Protein AF-A0A371ESJ2-F1 (afdb_monomer_lite)

Structure (mmCIF, N/CA/C/O backbone):
data_AF-A0A371ESJ2-F1
#
_entry.id   AF-A0A371ESJ2-F1
#
loop_
_atom_site.group_PDB
_atom_site.id
_atom_site.type_symbol
_atom_site.label_atom_id
_atom_site.label_alt_id
_atom_site.label_comp_id
_atom_site.label_asym_id
_atom_site.label_entity_id
_atom_site.label_seq_id
_atom_site.pdbx_PDB_ins_code
_atom_site.Cartn_x
_atom_site.Cartn_y
_atom_site.Cartn_z
_atom_site.occupancy
_atom_site.B_iso_or_equiv
_atom_site.auth_seq_id
_atom_site.auth_comp_id
_atom_site.auth_asym_id
_atom_site.auth_atom_id
_atom_site.pdbx_PDB_model_num
ATOM 1 N N . GLU A 1 1 ? -7.324 6.731 23.610 1.00 64.62 1 GLU A N 1
ATOM 2 C CA . GLU A 1 1 ? -8.763 6.416 23.747 1.00 64.62 1 GLU A CA 1
ATOM 3 C C . GLU A 1 1 ? -9.425 6.060 22.413 1.00 64.62 1 GLU A C 1
ATOM 5 O O . GLU A 1 1 ? -9.705 4.890 22.205 1.00 64.62 1 GLU A O 1
ATOM 10 N N . LYS A 1 2 ? -9.541 6.988 21.446 1.00 75.25 2 LYS A N 1
ATOM 11 C CA . LYS A 1 2 ? -10.180 6.728 20.131 1.00 75.25 2 LYS A CA 1
ATOM 12 C C . LYS A 1 2 ? -9.618 5.528 19.344 1.00 75.25 2 LYS A C 1
ATOM 14 O O . LYS A 1 2 ? -10.365 4.868 18.636 1.00 75.25 2 LYS A O 1
ATOM 19 N N . ARG A 1 3 ? -8.315 5.221 19.468 1.00 80.25 3 ARG A N 1
ATOM 20 C CA . ARG A 1 3 ? -7.696 4.015 18.870 1.00 80.25 3 ARG A CA 1
ATOM 21 C C . ARG A 1 3 ? -8.253 2.724 19.416 1.00 80.25 3 ARG A C 1
ATOM 23 O O . ARG A 1 3 ? -8.729 1.900 18.650 1.00 80.25 3 ARG A O 1
ATOM 30 N N . LYS A 1 4 ? -8.200 2.594 20.740 1.00 80.69 4 LYS A N 1
ATOM 31 C CA . LYS A 1 4 ? -8.649 1.400 21.450 1.00 80.69 4 LYS A CA 1
ATOM 32 C C . LYS A 1 4 ? -10.104 1.103 21.108 1.00 80.69 4 LYS A C 1
ATOM 34 O O . LYS A 1 4 ? -10.418 -0.027 20.782 1.00 80.69 4 LYS A O 1
ATOM 39 N N . LYS A 1 5 ? -10.936 2.144 21.020 1.00 82.19 5 LYS A N 1
ATOM 40 C CA . LYS A 1 5 ? -12.331 2.024 20.592 1.00 82.19 5 LYS A CA 1
ATOM 41 C C . LYS A 1 5 ? -12.494 1.412 19.192 1.00 82.19 5 LYS A C 1
ATOM 43 O O . LYS A 1 5 ? -13.344 0.551 19.001 1.00 82.19 5 LYS A O 1
ATOM 48 N N . LEU A 1 6 ? -11.671 1.798 18.210 1.00 80.88 6 LEU A N 1
ATOM 49 C CA . LEU A 1 6 ? -11.717 1.176 16.877 1.00 80.88 6 LEU A CA 1
ATOM 50 C C . LEU A 1 6 ? -11.249 -0.272 16.877 1.00 80.88 6 LEU A C 1
ATOM 52 O O . LEU A 1 6 ? -11.853 -1.110 16.209 1.00 80.88 6 LEU A O 1
ATOM 56 N N . GLU A 1 7 ? -10.213 -0.567 17.646 1.00 85.62 7 GLU A N 1
ATOM 57 C CA . GLU A 1 7 ? -9.700 -1.926 17.786 1.00 85.62 7 GLU A CA 1
ATOM 58 C C . GLU A 1 7 ? -10.736 -2.831 18.465 1.00 85.62 7 GLU A C 1
ATOM 60 O O . GLU A 1 7 ? -11.022 -3.915 17.972 1.00 85.62 7 GLU A O 1
ATOM 65 N N . GLU A 1 8 ? -11.351 -2.364 19.550 1.00 83.06 8 GLU A N 1
ATOM 66 C CA . GLU A 1 8 ? -12.272 -3.135 20.389 1.00 83.06 8 GLU A CA 1
ATOM 67 C C . GLU A 1 8 ? -13.665 -3.258 19.775 1.00 83.06 8 GLU A C 1
ATOM 69 O O . GLU A 1 8 ? -14.191 -4.359 19.635 1.00 83.06 8 GLU A O 1
ATOM 74 N N . GLU A 1 9 ? -14.272 -2.147 19.357 1.00 83.69 9 GLU A N 1
ATOM 75 C CA . GLU A 1 9 ? -15.655 -2.165 18.876 1.00 83.69 9 GLU A CA 1
ATOM 76 C C . GLU A 1 9 ? -15.736 -2.567 17.400 1.00 83.69 9 GLU A C 1
ATOM 78 O O . GLU A 1 9 ? -16.636 -3.299 16.963 1.00 83.69 9 GLU A O 1
ATOM 83 N N . LYS A 1 10 ? -14.803 -2.064 16.583 1.00 82.69 10 LYS A N 1
ATOM 84 C CA . LYS A 1 10 ? -14.838 -2.269 15.130 1.00 82.69 10 LYS A CA 1
ATOM 85 C C . LYS A 1 10 ? -13.956 -3.423 14.684 1.00 82.69 10 LYS A C 1
ATOM 87 O O . LYS A 1 10 ? -14.284 -4.017 13.660 1.00 82.69 10 LYS A O 1
ATOM 92 N N . GLY A 1 11 ? -12.964 -3.826 15.477 1.00 88.00 11 GLY A N 1
ATOM 93 C CA . GLY A 1 11 ? -11.971 -4.806 15.045 1.00 88.00 11 GLY A CA 1
ATOM 94 C C . GLY A 1 11 ? -11.040 -4.220 13.989 1.00 88.00 11 GLY A C 1
ATOM 95 O O . GLY A 1 11 ? -10.613 -4.940 13.103 1.00 88.00 11 GLY A O 1
ATOM 96 N N . ILE A 1 12 ? -10.789 -2.908 14.012 1.00 89.62 12 ILE A N 1
ATOM 97 C CA . ILE A 1 12 ? -9.925 -2.245 13.031 1.00 89.62 12 ILE A CA 1
ATOM 98 C C . ILE A 1 12 ? -8.654 -1.809 13.741 1.00 89.62 12 ILE A C 1
ATOM 100 O O . ILE A 1 12 ? -8.677 -0.915 14.587 1.00 89.62 12 ILE A O 1
ATOM 104 N N . ILE A 1 13 ? -7.540 -2.427 13.370 1.00 90.75 13 ILE A N 1
ATOM 105 C CA . ILE A 1 13 ? -6.214 -2.064 13.856 1.00 90.75 13 ILE A CA 1
ATOM 106 C C . ILE A 1 13 ? -5.567 -1.162 12.822 1.00 90.75 13 ILE A C 1
ATOM 108 O O . ILE A 1 13 ? -5.521 -1.502 11.645 1.00 90.75 13 ILE A O 1
ATOM 112 N N . ILE A 1 14 ? -5.051 -0.017 13.266 1.00 89.88 14 ILE A N 1
ATOM 113 C CA . ILE A 1 14 ? -4.301 0.912 12.420 1.00 89.88 14 ILE A CA 1
ATOM 114 C C . ILE A 1 14 ? -2.953 1.174 13.079 1.00 89.88 14 ILE A C 1
ATOM 116 O O . ILE A 1 14 ? -2.903 1.574 14.246 1.00 89.88 14 ILE A O 1
ATOM 120 N N . ARG A 1 15 ? -1.864 0.943 12.348 1.00 88.88 15 ARG A N 1
ATOM 121 C CA . ARG A 1 15 ? -0.494 1.201 12.801 1.00 88.88 15 ARG A CA 1
ATOM 122 C C . ARG A 1 15 ? 0.311 1.914 11.727 1.00 88.88 15 ARG A C 1
ATOM 124 O O . ARG A 1 15 ? 0.080 1.720 10.541 1.00 88.88 15 ARG A O 1
ATOM 131 N N . PHE A 1 16 ? 1.282 2.711 12.145 1.00 87.44 16 PHE A N 1
ATOM 132 C CA . PHE A 1 16 ? 2.314 3.240 11.262 1.00 87.44 16 PHE A CA 1
ATOM 133 C C . PHE A 1 16 ? 3.488 2.265 11.250 1.00 87.44 16 PHE A C 1
ATOM 135 O O . PHE A 1 16 ? 4.089 1.999 12.286 1.00 87.44 16 PHE A O 1
ATOM 142 N N . VAL A 1 17 ? 3.773 1.698 10.086 1.00 89.31 17 VAL A N 1
ATOM 143 C CA . VAL A 1 17 ? 4.844 0.730 9.879 1.00 89.31 17 VAL A CA 1
ATOM 144 C C . VAL A 1 17 ? 6.160 1.471 9.741 1.00 89.31 17 VAL A C 1
ATOM 146 O O . VAL A 1 17 ? 6.333 2.260 8.807 1.00 89.31 17 VAL A O 1
ATOM 149 N N . ILE A 1 18 ? 7.077 1.182 10.654 1.00 87.12 18 ILE A N 1
ATOM 150 C CA . ILE A 1 18 ? 8.404 1.779 10.689 1.00 87.12 18 ILE A CA 1
ATOM 151 C C . ILE A 1 18 ? 9.445 0.684 10.932 1.00 87.12 18 ILE A C 1
ATOM 153 O O . ILE A 1 18 ? 9.252 -0.187 11.775 1.00 87.12 18 ILE A O 1
ATOM 157 N N . GLY A 1 19 ? 10.523 0.698 10.167 1.00 86.19 19 GLY A N 1
ATOM 158 C CA . GLY A 1 19 ? 11.740 -0.046 10.448 1.00 86.19 19 GLY A CA 1
ATOM 159 C C . GLY A 1 19 ? 12.637 0.721 11.417 1.00 86.19 19 GLY A C 1
ATOM 160 O O . GLY A 1 19 ? 12.184 1.564 12.194 1.00 86.19 19 GLY A O 1
ATOM 161 N N . HIS A 1 20 ? 13.929 0.447 11.351 1.00 83.88 20 HIS A N 1
ATOM 162 C CA . HIS A 1 20 ? 14.951 1.147 12.110 1.00 83.88 20 HIS A CA 1
ATOM 163 C C . HIS A 1 20 ? 16.019 1.721 11.181 1.00 83.88 20 HIS A C 1
ATOM 165 O O . HIS A 1 20 ? 16.180 1.314 10.028 1.00 83.88 20 HIS A O 1
ATOM 171 N N . SER A 1 21 ? 16.755 2.703 11.689 1.00 81.25 21 SER A N 1
ATOM 172 C CA . SER A 1 21 ? 17.929 3.226 11.005 1.00 81.25 21 SER A CA 1
ATOM 173 C C . SER A 1 21 ? 19.047 2.169 10.968 1.00 81.25 21 SER A C 1
ATOM 175 O O . SER A 1 21 ? 19.081 1.236 11.776 1.00 81.25 21 SER A O 1
ATOM 177 N N . ALA A 1 22 ? 19.978 2.299 10.019 1.00 79.12 22 ALA A N 1
ATOM 178 C CA . ALA A 1 22 ? 21.154 1.424 9.949 1.00 79.12 22 ALA A CA 1
ATOM 179 C C . ALA A 1 22 ? 22.122 1.645 11.131 1.00 79.12 22 ALA A C 1
ATOM 181 O O . ALA A 1 22 ? 22.914 0.767 11.460 1.00 79.12 22 ALA A O 1
ATOM 182 N N . THR A 1 23 ? 22.063 2.820 11.765 1.00 77.75 23 THR A N 1
ATOM 183 C CA . THR A 1 23 ? 22.930 3.228 12.876 1.00 77.75 23 THR A CA 1
ATOM 184 C C . THR A 1 23 ? 22.097 3.551 14.110 1.00 77.75 23 THR A C 1
ATOM 186 O O . THR A 1 23 ? 21.442 4.590 14.154 1.00 77.75 23 THR A O 1
ATOM 189 N N . SER A 1 24 ? 22.171 2.697 15.127 1.00 74.12 24 SER A N 1
ATOM 190 C CA . SER A 1 24 ? 21.412 2.849 16.370 1.00 74.12 24 SER A CA 1
ATOM 191 C C . SER A 1 24 ? 21.844 4.059 17.208 1.00 74.12 24 SER A C 1
ATOM 193 O O . SER A 1 24 ? 23.038 4.340 17.330 1.00 74.12 24 SER A O 1
ATOM 195 N N . GLY A 1 25 ? 20.890 4.702 17.883 1.00 70.94 25 GLY A N 1
ATOM 196 C CA . GLY A 1 25 ? 21.128 5.756 18.880 1.00 70.94 25 GLY A CA 1
ATOM 197 C C . GLY A 1 25 ? 21.166 7.177 18.305 1.00 70.94 25 GLY A C 1
ATOM 198 O O . GLY A 1 25 ? 21.532 8.134 19.003 1.00 70.94 25 GLY A O 1
ATOM 199 N N . GLY A 1 26 ? 20.778 7.331 17.036 1.00 76.31 26 GLY A N 1
ATOM 200 C CA . GLY A 1 26 ? 20.719 8.621 16.359 1.00 76.31 26 GLY A CA 1
ATOM 201 C C . GLY A 1 26 ? 19.667 9.571 16.947 1.00 76.31 26 GLY A C 1
ATOM 202 O O . GLY A 1 26 ? 18.815 9.199 17.755 1.00 76.31 26 GLY A O 1
ATOM 203 N N . ILE A 1 27 ? 19.705 10.835 16.515 1.00 75.94 27 ILE A N 1
ATOM 204 C CA . ILE A 1 27 ? 18.674 11.837 16.858 1.00 75.94 27 ILE A CA 1
ATOM 205 C C . ILE A 1 27 ? 17.291 11.368 16.380 1.00 75.94 27 ILE A C 1
ATOM 207 O O . ILE A 1 27 ? 16.299 11.547 17.085 1.00 75.94 27 ILE A O 1
ATOM 211 N N . LEU A 1 28 ? 17.246 10.724 15.210 1.00 73.50 28 LEU A N 1
ATOM 212 C CA . LEU A 1 28 ? 16.021 10.185 14.632 1.00 73.50 28 LEU A CA 1
ATOM 213 C C . LEU A 1 28 ? 15.411 9.082 15.509 1.00 73.50 28 LEU A C 1
ATOM 215 O O . LEU A 1 28 ? 14.221 9.141 15.796 1.00 73.50 28 LEU A O 1
ATOM 219 N N . ASP A 1 29 ? 16.216 8.135 16.001 1.00 77.31 29 ASP A N 1
ATOM 220 C CA . ASP A 1 29 ? 15.724 7.038 16.847 1.00 77.31 29 ASP A CA 1
ATOM 221 C C . ASP A 1 29 ? 15.080 7.574 18.134 1.00 77.31 29 ASP A C 1
ATOM 223 O O . ASP A 1 29 ? 13.979 7.164 18.499 1.00 77.31 29 ASP A O 1
ATOM 227 N N . ARG A 1 30 ? 15.706 8.577 18.765 1.00 81.50 30 ARG A N 1
ATOM 228 C CA . ARG A 1 30 ? 15.161 9.247 19.959 1.00 81.50 30 ARG A CA 1
ATOM 229 C C . ARG A 1 30 ? 13.846 9.969 19.682 1.00 81.50 30 ARG A C 1
ATOM 231 O O . ARG A 1 30 ? 12.938 9.939 20.512 1.00 81.50 30 ARG A O 1
ATOM 238 N N . ALA A 1 31 ? 13.727 10.622 18.528 1.00 80.38 31 ALA A N 1
ATOM 239 C CA . ALA A 1 31 ? 12.484 11.275 18.134 1.00 80.38 31 ALA A CA 1
ATOM 240 C C . ALA A 1 31 ? 11.368 10.246 17.878 1.00 80.38 31 ALA A C 1
ATOM 242 O O . ALA A 1 31 ? 10.236 10.452 18.317 1.00 80.38 31 ALA A O 1
ATOM 243 N N . ILE A 1 32 ? 11.693 9.109 17.249 1.00 81.06 32 ILE A N 1
ATOM 244 C CA . ILE A 1 32 ? 10.758 7.995 17.037 1.00 81.06 32 ILE A CA 1
ATOM 245 C C . ILE A 1 32 ? 10.315 7.412 18.385 1.00 81.06 32 ILE A C 1
ATOM 247 O O . ILE A 1 32 ? 9.128 7.192 18.590 1.00 81.06 32 ILE A O 1
ATOM 251 N N . GLU A 1 33 ? 11.228 7.180 19.329 1.00 85.00 33 GLU A N 1
ATOM 252 C CA . GLU A 1 33 ? 10.894 6.712 20.684 1.00 85.00 33 GLU A CA 1
ATOM 253 C C . GLU A 1 33 ? 9.981 7.681 21.442 1.00 85.00 33 GLU A C 1
ATOM 255 O O . GLU A 1 33 ? 9.026 7.252 22.094 1.00 85.00 33 GLU A O 1
ATOM 260 N N . ALA A 1 34 ? 10.236 8.988 21.347 1.00 85.25 34 ALA A N 1
ATOM 261 C CA . ALA A 1 34 ? 9.389 9.999 21.973 1.00 85.25 34 ALA A CA 1
ATOM 262 C C . ALA A 1 34 ? 7.976 10.024 21.363 1.00 85.25 34 ALA A C 1
ATOM 264 O O . ALA A 1 34 ? 6.986 10.151 22.090 1.00 85.25 34 ALA A O 1
ATOM 265 N N . GLU A 1 35 ? 7.879 9.876 20.040 1.00 82.62 35 GLU A N 1
ATOM 266 C CA . GLU A 1 35 ? 6.613 9.773 19.313 1.00 82.62 35 GLU A CA 1
ATOM 267 C C . GLU A 1 35 ? 5.839 8.517 19.734 1.00 82.62 35 GLU A C 1
ATOM 269 O O . GLU A 1 35 ? 4.670 8.611 20.120 1.00 82.62 35 GLU A O 1
ATOM 274 N N . ASP A 1 36 ? 6.522 7.375 19.782 1.00 85.44 36 ASP A N 1
ATOM 275 C CA . ASP A 1 36 ? 5.951 6.084 20.155 1.00 85.44 36 ASP A CA 1
ATOM 276 C C . ASP A 1 36 ? 5.449 6.094 21.602 1.00 85.44 36 ASP A C 1
ATOM 278 O O . ASP A 1 36 ? 4.329 5.681 21.891 1.00 85.44 36 ASP A O 1
ATOM 282 N N . LYS A 1 37 ? 6.218 6.677 22.530 1.00 86.94 37 LYS A N 1
ATOM 283 C CA . LYS A 1 37 ? 5.801 6.831 23.931 1.00 86.94 37 LYS A CA 1
ATOM 284 C C . LYS A 1 37 ? 4.544 7.692 24.070 1.00 86.94 37 LYS A C 1
ATOM 286 O O . LYS A 1 37 ? 3.734 7.470 24.970 1.00 86.94 37 LYS A O 1
ATOM 291 N N . LYS A 1 38 ? 4.382 8.690 23.200 1.00 84.38 38 LYS A N 1
ATOM 292 C CA . LYS A 1 38 ? 3.244 9.614 23.222 1.00 84.38 38 LYS A CA 1
ATOM 293 C C . LYS A 1 38 ? 2.001 9.022 22.563 1.00 84.38 38 LYS A C 1
ATOM 295 O O . LYS A 1 38 ? 0.888 9.264 23.033 1.00 84.38 38 LYS A O 1
ATOM 300 N N . HIS A 1 39 ? 2.175 8.294 21.464 1.00 82.12 39 HIS A N 1
ATOM 301 C CA . HIS A 1 39 ? 1.075 7.854 20.615 1.00 82.12 39 HIS A CA 1
ATOM 302 C C . HIS A 1 39 ? 0.863 6.341 20.657 1.00 82.12 39 HIS A C 1
ATOM 304 O O . HIS A 1 39 ? -0.286 5.915 20.777 1.00 82.12 39 HIS A O 1
ATOM 310 N N . GLY A 1 40 ? 1.911 5.522 20.650 1.00 86.12 40 GLY A N 1
ATOM 311 C CA . GLY A 1 40 ? 1.842 4.062 20.781 1.00 86.12 40 GLY A CA 1
ATOM 312 C C . GLY A 1 40 ? 1.083 3.386 19.639 1.00 86.12 40 GLY A C 1
ATOM 313 O O . GLY A 1 40 ? 0.340 2.429 19.857 1.00 86.12 40 GLY A O 1
ATOM 314 N N . ASP A 1 41 ? 1.148 3.964 18.443 1.00 84.44 41 ASP A N 1
ATOM 315 C CA . ASP A 1 41 ? 0.523 3.486 17.207 1.00 84.44 41 ASP A CA 1
ATOM 316 C C . ASP A 1 41 ? 1.553 3.094 16.139 1.00 84.44 41 ASP A C 1
ATOM 318 O O . ASP A 1 41 ? 1.184 2.945 14.972 1.00 84.44 41 ASP A O 1
ATOM 322 N N . PHE A 1 42 ? 2.817 2.875 16.509 1.00 87.81 42 PHE A N 1
ATOM 323 C CA . PHE A 1 42 ? 3.787 2.246 15.617 1.00 87.81 42 PHE A CA 1
ATOM 324 C C . PHE A 1 42 ? 3.663 0.721 15.590 1.00 87.81 42 PHE A C 1
ATOM 326 O O . PHE A 1 42 ? 3.342 0.070 16.583 1.00 87.81 42 PHE A O 1
ATOM 333 N N . LEU A 1 43 ? 3.935 0.156 14.416 1.00 89.75 43 LEU A N 1
ATOM 334 C CA . LEU A 1 43 ? 4.362 -1.224 14.238 1.00 89.75 43 LEU A CA 1
ATOM 335 C C . LEU A 1 43 ? 5.839 -1.174 13.848 1.00 89.75 43 LEU A C 1
ATOM 337 O O . LEU A 1 43 ? 6.163 -0.807 12.717 1.00 89.75 43 LEU A O 1
ATOM 341 N N . ARG A 1 44 ? 6.714 -1.506 14.798 1.00 88.94 44 ARG A N 1
ATOM 342 C CA . ARG A 1 44 ? 8.157 -1.567 14.565 1.00 88.94 44 ARG A CA 1
ATOM 343 C C . ARG A 1 44 ? 8.513 -2.885 13.892 1.00 88.94 44 ARG A C 1
ATOM 345 O O . ARG A 1 44 ? 8.138 -3.945 14.388 1.00 88.94 44 ARG A O 1
ATOM 352 N N . LEU A 1 45 ? 9.215 -2.804 12.773 1.00 90.06 45 LEU A N 1
ATOM 353 C CA . LEU A 1 45 ? 9.727 -3.949 12.037 1.00 90.06 45 LEU A CA 1
ATOM 354 C C . LEU A 1 45 ? 11.223 -4.111 12.292 1.00 90.06 45 LEU A C 1
ATOM 356 O O . LEU A 1 45 ? 11.951 -3.123 12.388 1.00 90.06 45 LEU A O 1
ATOM 360 N N . ASP A 1 46 ? 11.676 -5.361 12.318 1.00 89.06 46 ASP A N 1
ATOM 361 C CA . ASP A 1 46 ? 13.091 -5.699 12.172 1.00 89.06 46 ASP A CA 1
ATOM 362 C C . ASP A 1 46 ? 13.475 -5.554 10.691 1.00 89.06 46 ASP A C 1
ATOM 364 O O . ASP A 1 46 ? 13.377 -6.481 9.882 1.00 89.06 46 ASP A O 1
ATOM 368 N N . HIS A 1 47 ? 13.716 -4.308 10.295 1.00 87.88 47 HIS A N 1
ATOM 369 C CA . HIS A 1 47 ? 13.951 -3.904 8.921 1.00 87.88 47 HIS A CA 1
ATOM 370 C C . HIS A 1 47 ? 14.740 -2.597 8.895 1.00 87.88 47 HIS A C 1
ATOM 372 O O . HIS A 1 47 ? 14.288 -1.591 9.442 1.00 87.88 47 HIS A O 1
ATOM 378 N N . VAL A 1 48 ? 15.875 -2.586 8.199 1.00 86.44 48 VAL A N 1
ATOM 379 C CA . VAL A 1 48 ? 16.642 -1.358 7.971 1.00 86.44 48 VAL A CA 1
ATOM 380 C C . VAL A 1 48 ? 15.947 -0.517 6.902 1.00 86.44 48 VAL A C 1
ATOM 382 O O . VAL A 1 48 ? 15.811 -0.954 5.763 1.00 86.44 48 VAL A O 1
ATOM 385 N N . GLU A 1 49 ? 15.538 0.700 7.254 1.00 82.00 49 GLU A N 1
ATOM 386 C CA . GLU A 1 49 ? 14.899 1.624 6.313 1.00 82.00 49 GLU A CA 1
ATOM 387 C C . GLU A 1 49 ? 15.857 2.042 5.188 1.00 82.00 49 GLU A C 1
ATOM 389 O O . GLU A 1 49 ? 16.992 2.466 5.422 1.00 82.00 49 GLU A O 1
ATOM 394 N N . GLY A 1 50 ? 15.366 1.996 3.951 1.00 74.94 50 GLY A N 1
ATOM 395 C CA . GLY A 1 50 ? 16.109 2.409 2.767 1.00 74.94 50 GLY A CA 1
ATOM 396 C C . GLY A 1 50 ? 15.189 2.639 1.572 1.00 74.94 50 GLY A C 1
ATOM 397 O O . GLY A 1 50 ? 14.130 2.029 1.453 1.00 74.94 50 GLY A O 1
ATOM 398 N N . TYR A 1 51 ? 15.592 3.520 0.652 1.00 61.84 51 TYR A N 1
ATOM 399 C CA . TYR A 1 51 ? 14.764 3.871 -0.511 1.00 61.84 51 TYR A CA 1
ATOM 400 C C . TYR A 1 51 ? 14.474 2.668 -1.427 1.00 61.84 51 TYR A C 1
ATOM 402 O O . TYR A 1 51 ? 13.368 2.536 -1.943 1.00 61.84 51 TYR A O 1
ATOM 410 N N . LEU A 1 52 ? 15.454 1.777 -1.606 1.00 69.56 52 LEU A N 1
ATOM 411 C CA . LEU A 1 52 ? 15.321 0.556 -2.413 1.00 69.56 52 LEU A CA 1
ATOM 412 C C . LEU A 1 52 ? 14.790 -0.641 -1.609 1.00 69.56 52 LEU A C 1
ATOM 414 O O . LEU A 1 52 ? 14.636 -1.732 -2.150 1.00 69.56 52 LEU A O 1
ATOM 418 N N . GLU A 1 53 ? 14.481 -0.439 -0.329 1.00 82.81 53 GLU A N 1
ATOM 419 C CA . GLU A 1 53 ? 14.100 -1.511 0.587 1.00 82.81 53 GLU A CA 1
ATOM 420 C C . GLU A 1 53 ? 12.585 -1.611 0.809 1.00 82.81 53 GLU A C 1
ATOM 422 O O . GLU A 1 53 ? 12.122 -2.467 1.557 1.00 82.81 53 GLU A O 1
ATOM 427 N N . LEU A 1 54 ? 11.775 -0.813 0.104 1.00 85.75 54 LEU A N 1
ATOM 428 C CA . LEU A 1 54 ? 10.314 -0.807 0.268 1.00 85.75 54 LEU A CA 1
ATOM 429 C C . LEU A 1 54 ? 9.666 -2.169 0.009 1.00 85.75 54 LEU A C 1
ATOM 431 O O . LEU A 1 54 ? 8.838 -2.609 0.801 1.00 85.75 54 LEU A O 1
ATOM 435 N N . SER A 1 55 ? 10.091 -2.883 -1.033 1.00 91.81 55 SER A N 1
ATOM 436 C CA . SER A 1 55 ? 9.612 -4.242 -1.311 1.00 91.81 55 SER A CA 1
ATOM 437 C C . SER A 1 55 ? 9.945 -5.210 -0.166 1.00 91.81 55 SER A C 1
ATOM 439 O O . SER A 1 55 ? 9.158 -6.101 0.155 1.00 91.81 55 SER A O 1
ATOM 441 N N . ALA A 1 56 ? 11.099 -5.030 0.490 1.00 92.69 56 ALA A N 1
ATOM 442 C CA . ALA A 1 56 ? 11.470 -5.811 1.668 1.00 92.69 56 ALA A CA 1
ATOM 443 C C . ALA A 1 56 ? 10.632 -5.415 2.888 1.00 92.69 56 ALA A C 1
ATOM 445 O O . ALA A 1 56 ? 10.093 -6.297 3.551 1.00 92.69 56 ALA A O 1
ATOM 446 N N . LYS A 1 57 ? 10.445 -4.112 3.125 1.00 91.62 57 LYS A N 1
ATOM 447 C CA . LYS A 1 57 ? 9.588 -3.574 4.186 1.00 91.62 57 LYS A CA 1
ATOM 448 C C . LYS A 1 57 ? 8.162 -4.104 4.091 1.00 91.62 57 LYS A C 1
ATOM 450 O O . LYS A 1 57 ? 7.616 -4.539 5.098 1.00 91.62 57 LYS A O 1
ATOM 455 N N . THR A 1 58 ? 7.569 -4.113 2.897 1.00 93.50 58 THR A N 1
ATOM 456 C CA . THR A 1 58 ? 6.221 -4.650 2.654 1.00 93.50 58 THR A CA 1
ATOM 457 C C . THR A 1 58 ? 6.138 -6.137 2.973 1.00 93.50 58 THR A C 1
ATOM 459 O O . THR A 1 58 ? 5.195 -6.585 3.626 1.00 93.50 58 THR A O 1
ATOM 462 N N . LYS A 1 59 ? 7.144 -6.908 2.557 1.00 94.19 59 LYS A N 1
ATOM 463 C CA . LYS A 1 59 ? 7.220 -8.338 2.855 1.00 94.19 59 LYS A CA 1
ATOM 464 C C . LYS A 1 59 ? 7.292 -8.598 4.363 1.00 94.19 59 LYS A C 1
ATOM 466 O O . LYS A 1 59 ? 6.488 -9.370 4.883 1.00 94.19 59 LYS A O 1
ATOM 471 N N . THR A 1 60 ? 8.199 -7.910 5.062 1.00 94.81 60 THR A N 1
ATOM 472 C CA . THR A 1 60 ? 8.334 -7.987 6.524 1.00 94.81 60 THR A CA 1
ATOM 473 C C . THR A 1 60 ? 7.051 -7.531 7.216 1.00 94.81 60 THR A C 1
ATOM 475 O O . THR A 1 60 ? 6.590 -8.196 8.135 1.00 94.81 60 THR A O 1
ATOM 478 N N . TYR A 1 61 ? 6.416 -6.458 6.736 1.00 95.06 61 TYR A N 1
ATOM 479 C CA . TYR A 1 61 ? 5.136 -5.979 7.252 1.00 95.06 61 TYR A CA 1
ATOM 480 C C . TYR A 1 61 ? 4.069 -7.077 7.248 1.00 95.06 61 TYR A C 1
ATOM 482 O O . TYR A 1 61 ? 3.500 -7.352 8.303 1.00 95.06 61 TYR A O 1
ATOM 490 N N . PHE A 1 62 ? 3.793 -7.707 6.101 1.00 96.88 62 PHE A N 1
ATOM 491 C CA . PHE A 1 62 ? 2.751 -8.735 6.032 1.00 96.88 62 PHE A CA 1
ATOM 492 C C . PHE A 1 62 ? 3.086 -9.948 6.899 1.00 96.88 62 PHE A C 1
ATOM 494 O O . PHE A 1 62 ? 2.212 -10.433 7.617 1.00 96.88 62 PHE A O 1
ATOM 501 N N . ALA A 1 63 ? 4.349 -10.385 6.904 1.00 95.75 63 ALA A N 1
ATOM 502 C CA . ALA A 1 63 ? 4.798 -11.481 7.757 1.00 95.75 63 ALA A CA 1
ATOM 503 C C . ALA A 1 63 ? 4.585 -11.173 9.251 1.00 95.75 63 ALA A C 1
ATOM 505 O O . ALA A 1 63 ? 4.011 -11.980 9.983 1.00 95.75 63 ALA A O 1
ATOM 506 N N . THR A 1 64 ? 4.978 -9.980 9.703 1.00 95.31 64 THR A N 1
ATOM 507 C CA . THR A 1 64 ? 4.782 -9.539 11.088 1.00 95.31 64 THR A CA 1
ATOM 508 C C . THR A 1 64 ? 3.300 -9.373 11.423 1.00 95.31 64 THR A C 1
ATOM 510 O O . THR A 1 64 ? 2.854 -9.844 12.465 1.00 95.31 64 THR A O 1
ATOM 513 N N . ALA A 1 65 ? 2.517 -8.729 10.556 1.00 94.69 65 ALA A N 1
ATOM 514 C CA . ALA A 1 65 ? 1.113 -8.430 10.821 1.00 94.69 65 ALA A CA 1
ATOM 515 C C . ALA A 1 65 ? 0.265 -9.699 10.976 1.00 94.69 65 ALA A C 1
ATOM 517 O O . ALA A 1 65 ? -0.567 -9.755 11.879 1.00 94.69 65 ALA A O 1
ATOM 518 N N . VAL A 1 66 ? 0.505 -10.723 10.150 1.00 94.69 66 VAL A N 1
ATOM 519 C CA . VAL A 1 66 ? -0.185 -12.021 10.249 1.00 94.69 66 VAL A CA 1
ATOM 520 C C . VAL A 1 66 ? 0.134 -12.740 11.557 1.00 94.69 66 VAL A C 1
ATOM 522 O O . VAL A 1 66 ? -0.749 -13.358 12.143 1.00 94.69 66 VAL A O 1
ATOM 525 N N . ASN A 1 67 ? 1.370 -12.628 12.046 1.00 94.25 67 ASN A N 1
ATOM 526 C CA . ASN A 1 67 ? 1.767 -13.234 13.318 1.00 94.25 67 ASN A CA 1
ATOM 527 C C . ASN A 1 67 ? 1.200 -12.487 14.536 1.00 94.25 67 ASN A C 1
ATOM 529 O O . ASN A 1 67 ? 1.055 -13.077 15.604 1.00 94.25 67 ASN A O 1
ATOM 533 N N . LEU A 1 68 ? 0.894 -11.193 14.396 1.00 94.12 68 LEU A N 1
ATOM 534 C CA . LEU A 1 68 ? 0.363 -10.368 15.484 1.00 94.12 68 LEU A CA 1
ATOM 535 C C . LEU A 1 68 ? -1.164 -10.384 15.571 1.00 94.12 68 LEU A C 1
ATOM 537 O O . LEU A 1 68 ? -1.716 -10.303 16.669 1.00 94.12 68 LEU A O 1
ATOM 541 N N . TRP A 1 69 ? -1.852 -10.426 14.432 1.00 94.62 69 TRP A N 1
ATOM 542 C CA . TRP A 1 69 ? -3.294 -10.209 14.361 1.00 94.62 69 TRP A CA 1
ATOM 543 C C . TRP A 1 69 ? -3.954 -11.259 13.490 1.00 94.62 69 TRP A C 1
ATOM 545 O O . TRP A 1 69 ? -3.491 -11.504 12.383 1.00 94.62 69 TRP A O 1
ATOM 555 N N . ASP A 1 70 ? -5.079 -11.808 13.948 1.00 93.44 70 ASP A N 1
ATOM 556 C CA . ASP A 1 70 ? -5.926 -12.673 13.131 1.00 93.44 70 ASP A CA 1
ATOM 557 C C . ASP A 1 70 ? -7.001 -11.823 12.438 1.00 93.44 70 ASP A C 1
ATOM 559 O O . ASP A 1 70 ? -8.067 -11.532 12.993 1.00 93.44 70 ASP A O 1
ATOM 563 N N . ALA A 1 71 ? -6.685 -11.376 11.225 1.00 94.50 71 ALA A N 1
ATOM 564 C CA . ALA A 1 71 ? -7.532 -10.503 10.426 1.00 94.50 71 ALA A CA 1
ATOM 565 C C . ALA A 1 71 ? -8.014 -11.200 9.155 1.00 94.50 71 ALA A C 1
ATOM 567 O O . ALA A 1 71 ? -7.268 -11.961 8.547 1.00 94.50 71 ALA A O 1
ATOM 568 N N . ASP A 1 72 ? -9.238 -10.893 8.716 1.00 95.94 72 ASP A N 1
ATOM 569 C CA . ASP A 1 72 ? -9.739 -11.351 7.414 1.00 95.94 72 ASP A CA 1
ATOM 570 C C . ASP A 1 72 ? -8.953 -10.691 6.267 1.00 95.94 72 ASP A C 1
ATOM 572 O O . ASP A 1 72 ? -8.706 -11.315 5.234 1.00 95.94 72 ASP A O 1
ATOM 576 N N . PHE A 1 73 ? -8.546 -9.430 6.466 1.00 97.56 73 PHE A N 1
ATOM 577 C CA . PHE A 1 73 ? -7.802 -8.626 5.499 1.00 97.56 73 PHE A CA 1
ATOM 578 C C . PHE A 1 73 ? -6.671 -7.829 6.151 1.00 97.56 73 PHE A C 1
ATOM 580 O O . PHE A 1 73 ? -6.839 -7.243 7.227 1.00 97.56 73 PHE A O 1
ATOM 587 N N . TYR A 1 74 ? -5.561 -7.732 5.419 1.00 97.69 74 TYR A N 1
ATOM 588 C CA . TYR A 1 74 ? -4.390 -6.913 5.727 1.00 97.69 74 TYR A CA 1
ATOM 589 C C . TYR A 1 74 ? -4.191 -5.899 4.601 1.00 97.69 74 TYR A C 1
ATOM 591 O O . TYR A 1 74 ? -4.260 -6.243 3.420 1.00 97.69 74 TYR A O 1
ATOM 599 N N . ILE A 1 75 ? -3.978 -4.638 4.960 1.00 97.44 75 ILE A N 1
ATOM 600 C CA . ILE A 1 75 ? -4.022 -3.509 4.034 1.00 97.44 75 ILE A CA 1
ATOM 601 C C . ILE A 1 75 ? -2.783 -2.655 4.221 1.00 97.44 75 ILE A C 1
ATOM 603 O O . ILE A 1 75 ? -2.475 -2.220 5.335 1.00 97.44 75 ILE A O 1
ATOM 607 N N . LYS A 1 76 ? -2.140 -2.336 3.102 1.00 96.12 76 LYS A N 1
ATOM 608 C CA . LYS A 1 76 ? -1.092 -1.326 3.036 1.00 96.12 76 LYS A CA 1
ATOM 609 C C . LYS A 1 76 ? -1.665 -0.042 2.453 1.00 96.12 76 LYS A C 1
ATOM 611 O O . LYS A 1 76 ? -2.380 -0.075 1.453 1.00 96.12 76 LYS A O 1
ATOM 616 N N . VAL A 1 77 ? -1.325 1.085 3.070 1.00 93.75 77 VAL A N 1
ATOM 617 C CA . VAL A 1 77 ? -1.674 2.430 2.605 1.00 93.75 77 VAL A CA 1
ATOM 618 C C . VAL A 1 77 ? -0.456 3.342 2.741 1.00 93.75 77 VAL A C 1
ATOM 620 O O . VAL A 1 77 ? 0.212 3.303 3.772 1.00 93.75 77 VAL A O 1
ATOM 623 N N . ASP A 1 78 ? -0.181 4.194 1.759 1.00 90.75 78 ASP A N 1
ATOM 624 C CA . ASP A 1 78 ? 0.841 5.244 1.903 1.00 90.75 78 ASP A CA 1
ATOM 625 C C . ASP A 1 78 ? 0.435 6.298 2.955 1.00 90.75 78 ASP A C 1
ATOM 627 O O . ASP A 1 78 ? -0.751 6.564 3.210 1.00 90.75 78 ASP A O 1
ATOM 631 N N . ASP A 1 79 ? 1.415 6.918 3.621 1.00 84.62 79 ASP A N 1
ATOM 632 C CA . ASP A 1 79 ? 1.138 7.915 4.661 1.00 84.62 79 ASP A CA 1
ATOM 633 C C . ASP A 1 79 ? 0.438 9.176 4.133 1.00 84.62 79 ASP A C 1
ATOM 635 O O . ASP A 1 79 ? -0.360 9.784 4.857 1.00 84.62 79 ASP A O 1
ATOM 639 N N . ASP A 1 80 ? 0.651 9.509 2.863 1.00 87.75 80 ASP A N 1
ATOM 640 C CA . ASP A 1 80 ? 0.091 10.662 2.165 1.00 87.75 80 ASP A CA 1
ATOM 641 C C . ASP A 1 80 ? -1.177 10.371 1.350 1.00 87.75 80 ASP A C 1
ATOM 643 O O . ASP A 1 80 ? -1.577 11.193 0.531 1.00 87.75 80 ASP A O 1
ATOM 647 N N . VAL A 1 81 ? -1.879 9.274 1.636 1.00 90.75 81 VAL A N 1
ATOM 648 C CA . VAL A 1 81 ? -3.184 8.956 1.035 1.00 90.75 81 VAL A CA 1
ATOM 649 C C . VAL A 1 81 ? -4.325 9.229 2.020 1.00 90.75 81 VAL A C 1
ATOM 651 O O . VAL A 1 81 ? -4.260 8.867 3.207 1.00 90.75 81 VAL A O 1
ATOM 654 N N . HIS A 1 82 ? -5.397 9.868 1.533 1.00 92.56 82 HIS A N 1
ATOM 655 C CA . HIS A 1 82 ? -6.662 9.980 2.266 1.00 92.56 82 HIS A CA 1
ATOM 656 C C . HIS A 1 82 ? -7.463 8.691 2.096 1.00 92.56 82 HIS A C 1
ATOM 658 O O . HIS A 1 82 ? -7.600 8.198 0.981 1.00 92.56 82 HIS A O 1
ATOM 664 N N . VAL A 1 83 ? -7.988 8.160 3.205 1.00 92.12 83 VAL A N 1
ATOM 665 C CA . VAL A 1 83 ? -8.782 6.926 3.222 1.00 92.12 83 VAL A CA 1
ATOM 666 C C . VAL A 1 83 ? -10.068 7.136 4.005 1.00 92.12 83 VAL A C 1
ATOM 668 O O . VAL A 1 83 ? -10.054 7.620 5.140 1.00 92.12 83 VAL A O 1
ATOM 671 N N . ASN A 1 84 ? -11.160 6.705 3.392 1.00 92.25 84 ASN A N 1
ATOM 672 C CA . ASN A 1 84 ? -12.494 6.584 3.950 1.00 92.25 84 ASN A CA 1
ATOM 673 C C . ASN A 1 84 ? -12.646 5.166 4.524 1.00 92.25 84 ASN A C 1
ATOM 675 O O . ASN A 1 84 ? -12.897 4.196 3.810 1.00 92.25 84 ASN A O 1
ATOM 679 N N . ILE A 1 85 ? -12.361 5.028 5.823 1.00 88.06 85 ILE A N 1
ATOM 680 C CA . ILE A 1 85 ? -12.173 3.726 6.482 1.00 88.06 85 ILE A CA 1
ATOM 681 C C . ILE A 1 85 ? -13.482 2.935 6.604 1.00 88.06 85 ILE A C 1
ATOM 683 O O . ILE A 1 85 ? -13.434 1.705 6.548 1.00 88.06 85 ILE A O 1
ATOM 687 N N . ALA A 1 86 ? -14.642 3.586 6.755 1.00 86.94 86 ALA A N 1
ATOM 688 C CA . ALA A 1 86 ? -15.906 2.851 6.794 1.00 86.94 86 ALA A CA 1
ATOM 689 C C . ALA A 1 86 ? -16.233 2.272 5.412 1.00 86.94 86 ALA A C 1
ATOM 691 O O . ALA A 1 86 ? -16.544 1.091 5.302 1.00 86.94 86 ALA A O 1
ATOM 692 N N . THR A 1 87 ? -16.042 3.065 4.360 1.00 92.12 87 THR A N 1
ATOM 693 C CA . THR A 1 87 ? -16.202 2.673 2.956 1.00 92.12 87 THR A CA 1
ATOM 694 C C . THR A 1 87 ? -15.212 1.568 2.588 1.00 92.12 87 THR A C 1
ATOM 696 O O . THR A 1 87 ? -15.577 0.624 1.885 1.00 92.12 87 THR A O 1
ATOM 699 N N . LEU A 1 88 ? -13.971 1.631 3.095 1.00 94.00 88 LEU A N 1
ATOM 700 C CA . LEU A 1 88 ? -13.001 0.537 2.985 1.00 94.00 88 LEU A CA 1
ATOM 701 C C . LEU A 1 88 ? -13.550 -0.737 3.640 1.00 94.00 88 LEU A C 1
ATOM 703 O O . LEU A 1 88 ? -13.596 -1.776 2.991 1.00 94.00 88 LEU A O 1
ATOM 707 N N . GLY A 1 89 ? -14.023 -0.657 4.886 1.00 92.19 89 GLY A N 1
ATOM 708 C CA . GLY A 1 89 ? -14.603 -1.799 5.596 1.00 92.19 89 GLY A CA 1
ATOM 709 C C . GLY A 1 89 ? -15.803 -2.412 4.870 1.00 92.19 89 GLY A C 1
ATOM 710 O O . GLY A 1 89 ? -15.849 -3.624 4.673 1.00 92.19 89 GLY A O 1
ATOM 711 N N . GLU A 1 90 ? -16.743 -1.588 4.405 1.00 92.25 90 GLU A N 1
ATOM 712 C CA . GLU A 1 90 ? -17.899 -2.025 3.610 1.00 92.25 90 GLU A CA 1
ATOM 713 C C . GLU A 1 90 ? -17.484 -2.695 2.300 1.00 92.25 90 GLU A C 1
ATOM 715 O O . GLU A 1 90 ? -18.104 -3.671 1.877 1.00 92.25 90 GLU A O 1
ATOM 720 N N . THR A 1 91 ? -16.421 -2.195 1.667 1.00 94.75 91 THR A N 1
ATOM 721 C CA . THR A 1 91 ? -15.858 -2.796 0.457 1.00 94.75 91 THR A CA 1
ATOM 722 C C . THR A 1 91 ? -15.286 -4.179 0.764 1.00 94.75 91 THR A C 1
ATOM 724 O O . THR A 1 91 ? -15.651 -5.143 0.099 1.00 94.75 91 THR A O 1
ATOM 727 N N . LEU A 1 92 ? -14.469 -4.311 1.813 1.00 95.31 92 LEU A N 1
ATOM 728 C CA . LEU A 1 92 ? -13.833 -5.578 2.189 1.00 95.31 92 LEU A CA 1
ATOM 729 C C . LEU A 1 92 ? -14.845 -6.647 2.630 1.00 95.31 92 LEU A C 1
ATOM 731 O O . LEU A 1 92 ? -14.710 -7.813 2.262 1.00 95.31 92 LEU A O 1
ATOM 735 N N . VAL A 1 93 ? -15.905 -6.264 3.354 1.00 93.25 93 VAL A N 1
ATOM 736 C CA . VAL A 1 93 ? -16.952 -7.199 3.810 1.00 93.25 93 VAL A CA 1
ATOM 737 C C . VAL A 1 93 ? -17.609 -7.948 2.644 1.00 93.25 93 VAL A C 1
ATOM 739 O O . VAL A 1 93 ? -17.927 -9.127 2.790 1.00 93.25 93 VAL A O 1
ATOM 742 N N . ARG A 1 94 ? -17.749 -7.320 1.469 1.00 94.88 94 ARG A N 1
ATOM 743 C CA . ARG A 1 94 ? -18.330 -7.954 0.268 1.00 94.88 94 ARG A CA 1
ATOM 744 C C . ARG A 1 94 ? -17.484 -9.102 -0.286 1.00 94.88 94 ARG A C 1
ATOM 746 O O . ARG A 1 94 ? -18.012 -9.957 -0.988 1.00 94.88 94 ARG A O 1
ATOM 753 N N . HIS A 1 95 ? -16.191 -9.123 0.026 1.00 95.81 95 HIS A N 1
ATOM 754 C CA . HIS A 1 95 ? -15.242 -10.127 -0.460 1.00 95.81 95 HIS A CA 1
ATOM 755 C C . HIS A 1 95 ? -14.823 -11.124 0.618 1.00 95.81 95 HIS A C 1
ATOM 757 O O . HIS A 1 95 ? -14.049 -12.033 0.349 1.00 95.81 95 HIS A O 1
ATOM 763 N N . ARG A 1 96 ? -15.346 -10.980 1.834 1.00 92.88 96 ARG A N 1
ATOM 764 C CA . ARG A 1 96 ? -14.889 -11.719 3.006 1.00 92.88 96 ARG A CA 1
ATOM 765 C C . ARG A 1 96 ? -15.018 -13.242 2.897 1.00 92.88 96 ARG A C 1
ATOM 767 O O . ARG A 1 96 ? -14.196 -13.960 3.450 1.00 92.88 96 ARG A O 1
ATOM 774 N N . SER A 1 97 ? -16.056 -13.737 2.228 1.00 92.62 97 SER A N 1
ATOM 775 C CA . SER A 1 97 ? -16.274 -15.178 2.049 1.00 92.62 97 SER A CA 1
ATOM 776 C C . SER A 1 97 ? -15.411 -15.793 0.946 1.00 92.62 97 SER A C 1
ATOM 778 O O . SER A 1 97 ? -15.414 -17.014 0.791 1.00 92.62 97 SER A O 1
ATOM 780 N N . LYS A 1 98 ? -14.700 -14.975 0.162 1.00 93.69 98 LYS A N 1
ATOM 781 C CA . LYS A 1 98 ? -13.860 -15.453 -0.930 1.00 93.69 98 LYS A CA 1
ATOM 782 C C . LYS A 1 98 ? -12.449 -15.760 -0.417 1.00 93.69 98 LYS A C 1
ATOM 784 O O . LYS A 1 98 ? -11.873 -14.925 0.282 1.00 93.69 98 LYS A O 1
ATOM 789 N N . PRO A 1 99 ? -11.864 -16.913 -0.778 1.00 91.94 99 PRO A N 1
ATOM 790 C CA . PRO A 1 99 ? -10.443 -17.142 -0.563 1.00 91.94 99 PRO A CA 1
ATOM 791 C C . PRO A 1 99 ? -9.615 -16.314 -1.560 1.00 91.94 99 PRO A C 1
ATOM 793 O O . PRO A 1 99 ? -10.091 -15.978 -2.642 1.00 91.94 99 PRO A O 1
ATOM 796 N N . ARG A 1 100 ? -8.360 -16.038 -1.206 1.00 97.44 100 ARG A N 1
ATOM 797 C CA . ARG A 1 100 ? -7.292 -15.497 -2.058 1.00 97.44 100 ARG A CA 1
ATOM 798 C C . ARG A 1 100 ? -7.706 -14.240 -2.813 1.00 97.44 100 ARG A C 1
ATOM 800 O O . ARG A 1 100 ? -7.627 -14.180 -4.035 1.00 97.44 100 ARG A O 1
ATOM 807 N N . VAL A 1 101 ? -8.147 -13.229 -2.077 1.00 98.44 101 VAL A N 1
ATOM 808 C CA . VAL A 1 101 ? -8.565 -11.937 -2.619 1.00 98.44 101 VAL A CA 1
ATOM 809 C C . VAL A 1 101 ? -7.404 -10.959 -2.586 1.00 98.44 101 VAL A C 1
ATOM 811 O O . VAL A 1 101 ? -6.854 -10.667 -1.524 1.00 98.44 101 VAL A O 1
ATOM 814 N N . TYR A 1 102 ? -7.105 -10.377 -3.743 1.00 98.62 102 TYR A N 1
ATOM 815 C CA . TYR A 1 102 ? -6.224 -9.226 -3.880 1.00 98.62 102 TYR A CA 1
ATOM 816 C C . TYR A 1 102 ? -7.027 -8.068 -4.470 1.00 98.62 102 TYR A C 1
ATOM 818 O O . TYR A 1 102 ? -7.445 -8.109 -5.626 1.00 98.62 102 TYR A O 1
ATOM 826 N N . ILE A 1 103 ? -7.280 -7.039 -3.662 1.00 98.50 103 ILE A N 1
ATOM 827 C CA . ILE A 1 103 ? -8.099 -5.886 -4.040 1.00 98.50 103 ILE A CA 1
ATOM 828 C C . ILE A 1 103 ? -7.264 -4.613 -4.083 1.00 98.50 103 ILE A C 1
ATOM 830 O O . ILE A 1 103 ? -6.463 -4.316 -3.194 1.00 98.50 103 ILE A O 1
ATOM 834 N N . GLY A 1 104 ? -7.495 -3.826 -5.122 1.00 98.31 104 GLY A N 1
ATOM 835 C CA . GLY A 1 104 ? -6.844 -2.547 -5.319 1.00 98.31 104 GLY A CA 1
ATOM 836 C C . GLY A 1 104 ? -7.395 -1.838 -6.542 1.00 98.31 104 GLY A C 1
ATOM 837 O O . GLY A 1 104 ? -8.253 -2.357 -7.252 1.00 98.31 104 GLY A O 1
ATOM 838 N N . CYS A 1 105 ? -6.862 -0.658 -6.829 1.00 98.06 105 CYS A N 1
ATOM 839 C CA . CYS A 1 105 ? -7.037 -0.068 -8.148 1.00 98.06 105 CYS A CA 1
ATOM 840 C C . CYS A 1 105 ? -6.018 -0.709 -9.091 1.00 98.06 105 CYS A C 1
ATOM 842 O O . CYS A 1 105 ? -4.826 -0.389 -9.038 1.00 98.06 105 CYS A O 1
ATOM 844 N N . MET A 1 106 ? -6.478 -1.663 -9.899 1.00 97.94 106 MET A N 1
ATOM 845 C CA . MET A 1 106 ? -5.598 -2.490 -10.715 1.00 97.94 106 MET A CA 1
ATOM 846 C C . MET A 1 106 ? -5.098 -1.698 -11.925 1.00 97.94 106 MET A C 1
ATOM 848 O O . MET A 1 106 ? -5.849 -0.989 -12.602 1.00 97.94 106 MET A O 1
ATOM 852 N N . LYS A 1 107 ? -3.811 -1.841 -12.226 1.00 96.88 107 LYS A N 1
ATOM 853 C CA . LYS A 1 107 ? -3.118 -1.175 -13.327 1.00 96.88 107 LYS A CA 1
ATOM 854 C C . LYS A 1 107 ? -2.160 -2.129 -14.033 1.00 96.88 107 LYS A C 1
ATOM 856 O O . LYS A 1 107 ? -1.788 -3.182 -13.526 1.00 96.88 107 LYS A O 1
ATOM 861 N N . SER A 1 108 ? -1.770 -1.734 -15.234 1.00 96.56 108 S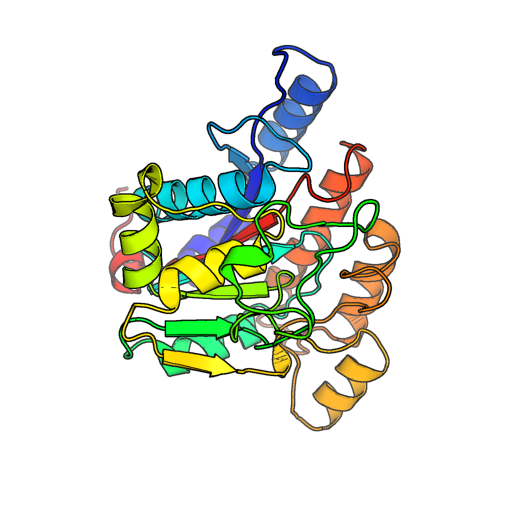ER A N 1
ATOM 862 C CA . SER A 1 108 ? -0.633 -2.279 -15.970 1.00 96.56 108 SER A CA 1
ATOM 863 C C . SER A 1 108 ? -0.002 -1.109 -16.718 1.00 96.56 108 SER A C 1
ATOM 865 O O . SER A 1 108 ? -0.712 -0.257 -17.259 1.00 96.56 108 SER A O 1
ATOM 867 N N . GLY A 1 109 ? 1.322 -1.028 -16.688 1.00 94.44 109 GLY A N 1
ATOM 868 C CA . GLY A 1 109 ? 2.086 0.099 -17.210 1.00 94.44 109 GLY A CA 1
ATOM 869 C C . GLY A 1 109 ? 3.416 -0.360 -17.798 1.00 94.44 109 GLY A C 1
ATOM 870 O O . GLY A 1 109 ? 3.776 -1.526 -17.626 1.00 94.44 109 GLY A O 1
ATOM 871 N N . PRO A 1 110 ? 4.122 0.527 -18.515 1.00 95.88 110 PRO A N 1
ATOM 872 C CA . PRO A 1 110 ? 5.401 0.191 -19.130 1.00 95.88 110 PRO A CA 1
ATOM 873 C C . PRO A 1 110 ? 6.403 -0.285 -18.076 1.00 95.88 110 PRO A C 1
ATOM 875 O O . PRO A 1 110 ? 6.453 0.262 -16.972 1.00 95.88 110 PRO A O 1
ATOM 878 N N . VAL A 1 111 ? 7.207 -1.288 -18.430 1.00 97.06 111 VAL A N 1
ATOM 879 C CA . VAL A 1 111 ? 8.333 -1.714 -17.595 1.00 97.06 111 VAL A CA 1
ATOM 880 C C . VAL A 1 111 ? 9.381 -0.601 -17.570 1.00 97.06 111 VAL A C 1
ATOM 882 O O . VAL A 1 111 ? 9.779 -0.087 -18.616 1.00 97.06 111 VAL A O 1
ATOM 885 N N . LEU A 1 112 ? 9.833 -0.211 -16.378 1.00 94.62 112 LEU A N 1
ATOM 886 C CA . LEU A 1 112 ? 10.776 0.892 -16.188 1.00 94.62 112 LEU A CA 1
ATOM 887 C C . LEU A 1 112 ? 12.222 0.427 -16.432 1.00 94.62 112 LEU A C 1
ATOM 889 O O . LEU A 1 112 ? 13.017 0.308 -15.507 1.00 94.62 112 LEU A O 1
ATOM 893 N N . SER A 1 113 ? 12.567 0.142 -17.688 1.00 94.12 113 SER A N 1
ATOM 894 C CA . SER A 1 113 ? 13.878 -0.402 -18.089 1.00 94.12 113 SER A CA 1
ATOM 895 C C . SER A 1 113 ? 14.973 0.649 -18.320 1.00 94.12 113 SER A C 1
ATOM 897 O O . SER A 1 113 ? 16.148 0.310 -18.442 1.00 94.12 113 SER A O 1
ATOM 899 N N . GLN A 1 114 ? 14.622 1.936 -18.387 1.00 93.75 114 GLN A N 1
ATOM 900 C CA . GLN A 1 114 ? 15.585 3.011 -18.645 1.00 93.75 114 GLN A CA 1
ATOM 901 C C . GLN A 1 114 ? 16.381 3.369 -17.385 1.00 93.75 114 GLN A C 1
ATOM 903 O O . GLN A 1 114 ? 15.808 3.701 -16.350 1.00 93.75 114 GLN A O 1
ATOM 908 N N . LYS A 1 115 ? 17.716 3.367 -17.468 1.00 93.12 115 LYS A N 1
ATOM 909 C CA . LYS A 1 115 ? 18.571 3.836 -16.366 1.00 93.12 115 LYS A CA 1
ATOM 910 C C . LYS A 1 115 ? 18.298 5.314 -16.059 1.00 93.12 115 LYS A C 1
ATOM 912 O O . LYS A 1 115 ? 18.087 6.113 -16.965 1.00 93.12 115 LYS A O 1
ATOM 917 N N . GLY A 1 116 ? 18.346 5.678 -14.779 1.00 89.50 116 GLY A N 1
ATOM 918 C CA . GLY A 1 116 ? 18.170 7.061 -14.317 1.00 89.50 116 GLY A CA 1
ATOM 919 C C . GLY A 1 116 ? 16.719 7.482 -14.068 1.00 89.50 116 GLY A C 1
ATOM 920 O O . GLY A 1 116 ? 16.502 8.518 -13.445 1.00 89.50 116 GLY A O 1
ATOM 921 N N . VAL A 1 117 ? 15.725 6.680 -14.472 1.00 88.62 117 VAL A N 1
ATOM 922 C CA . VAL A 1 117 ? 14.332 6.918 -14.064 1.00 88.62 117 VAL A CA 1
ATOM 923 C C . VAL A 1 117 ? 14.092 6.404 -12.646 1.00 88.62 117 VAL A C 1
ATOM 925 O O . VAL A 1 117 ? 14.719 5.442 -12.186 1.00 88.62 117 VAL A O 1
ATOM 928 N N . ARG A 1 118 ? 13.155 7.040 -11.938 1.00 84.56 118 ARG A N 1
ATOM 929 C CA . ARG A 1 118 ? 12.696 6.567 -10.628 1.00 84.56 118 ARG A CA 1
ATOM 930 C C . ARG A 1 118 ? 12.163 5.139 -10.775 1.00 84.56 118 ARG A C 1
ATOM 932 O O . ARG A 1 118 ? 11.368 4.889 -11.673 1.00 84.56 118 ARG A O 1
ATOM 939 N N . TYR A 1 119 ? 12.578 4.241 -9.882 1.00 86.44 119 TYR A N 1
ATOM 940 C CA . TYR A 1 119 ? 12.202 2.820 -9.906 1.00 86.44 119 TYR A CA 1
ATOM 941 C C . TYR A 1 119 ? 12.660 2.056 -11.158 1.00 86.44 119 TYR A C 1
ATOM 943 O O . TYR A 1 119 ? 12.008 1.091 -11.549 1.00 86.44 119 TYR A O 1
ATOM 951 N N . HIS A 1 120 ? 13.774 2.468 -11.779 1.00 92.69 120 HIS A N 1
ATOM 952 C CA . HIS A 1 120 ? 14.444 1.647 -12.788 1.00 92.69 120 HIS A CA 1
ATOM 953 C C . HIS A 1 120 ? 14.599 0.204 -12.290 1.00 92.69 120 HIS A C 1
ATOM 955 O O . HIS A 1 12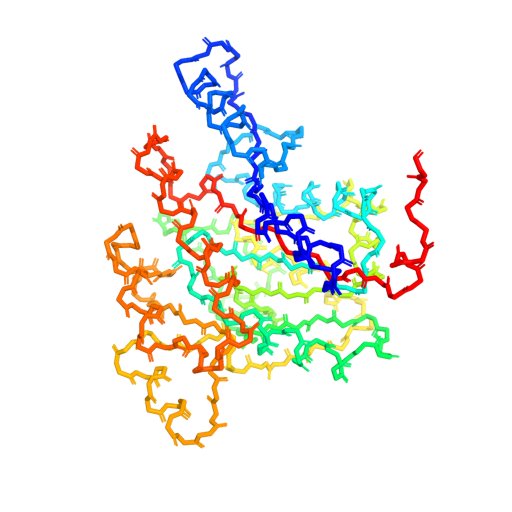0 ? 15.156 -0.012 -11.214 1.00 92.69 120 HIS A O 1
ATOM 961 N N . GLU A 1 121 ? 14.127 -0.752 -13.087 1.00 94.50 121 GLU A N 1
ATOM 962 C CA . GLU A 1 121 ? 14.149 -2.180 -12.794 1.00 94.50 121 GLU A CA 1
ATOM 963 C C . GLU A 1 121 ? 15.363 -2.836 -13.480 1.00 94.50 121 GLU A C 1
ATOM 965 O O . GLU A 1 121 ? 15.351 -3.025 -14.704 1.00 94.50 121 GLU A O 1
ATOM 970 N N . PRO A 1 122 ? 16.437 -3.177 -12.738 1.00 94.12 122 PRO A N 1
ATOM 971 C CA . PRO A 1 122 ? 17.629 -3.793 -13.319 1.00 94.12 122 PRO A CA 1
ATOM 972 C C . PRO A 1 122 ? 17.339 -5.144 -13.978 1.00 94.12 122 PRO A C 1
ATOM 974 O O . PRO A 1 122 ? 17.993 -5.502 -14.956 1.00 94.12 122 PRO A O 1
ATOM 977 N N . GLU A 1 123 ? 16.338 -5.871 -13.485 1.00 95.19 123 GLU A N 1
ATOM 978 C CA . GLU A 1 123 ? 15.925 -7.177 -13.990 1.00 95.19 123 GLU A CA 1
ATOM 979 C C . GLU A 1 123 ? 14.709 -7.080 -14.926 1.00 95.19 123 GLU A C 1
ATOM 981 O O . GLU A 1 123 ? 13.930 -8.024 -15.056 1.00 95.19 123 GLU A O 1
ATOM 986 N N . HIS A 1 124 ? 14.549 -5.945 -15.624 1.00 95.31 124 HIS A N 1
ATOM 987 C CA . HIS A 1 124 ? 13.413 -5.679 -16.518 1.00 95.31 124 HIS A CA 1
ATOM 988 C C . HIS A 1 124 ? 13.226 -6.742 -17.610 1.00 95.31 124 HIS A C 1
ATOM 990 O O . HIS A 1 124 ? 12.108 -6.960 -18.070 1.00 95.31 124 HIS A O 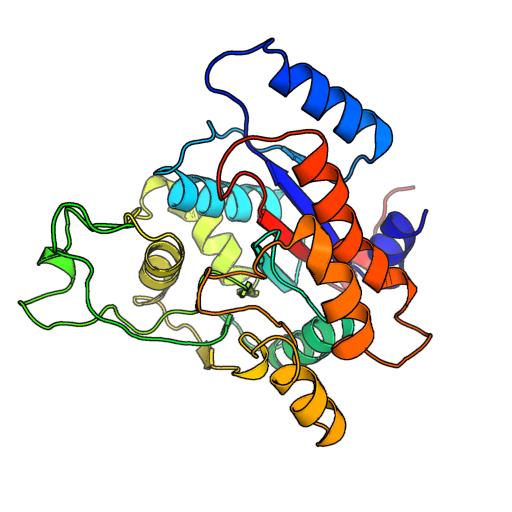1
ATOM 996 N N . TRP A 1 125 ? 14.303 -7.429 -17.999 1.00 94.88 125 TRP A N 1
ATOM 997 C CA . TRP A 1 125 ? 14.287 -8.520 -18.975 1.00 94.88 125 TRP A CA 1
ATOM 998 C C . TRP A 1 125 ? 13.406 -9.710 -18.544 1.00 94.88 125 TRP A C 1
ATOM 1000 O O . TRP A 1 125 ? 12.929 -10.456 -19.395 1.00 94.88 125 TRP A O 1
ATOM 1010 N N . LYS A 1 126 ? 13.115 -9.872 -17.243 1.00 96.06 126 LYS A N 1
ATOM 1011 C CA . LYS A 1 126 ? 12.192 -10.906 -16.735 1.00 96.06 126 LYS A CA 1
ATOM 1012 C C . LYS A 1 126 ? 10.725 -10.649 -17.094 1.00 96.06 126 LYS A C 1
ATOM 1014 O O . LYS A 1 126 ? 9.909 -11.560 -17.010 1.00 96.06 126 LYS A O 1
ATOM 1019 N N . PHE A 1 127 ? 10.379 -9.426 -17.497 1.00 95.88 127 PHE A N 1
ATOM 1020 C CA . PHE A 1 127 ? 9.022 -9.053 -17.914 1.00 95.88 127 PHE A CA 1
ATOM 1021 C C . PHE A 1 127 ? 8.797 -9.236 -19.427 1.00 95.88 127 PHE A C 1
ATOM 1023 O O . PHE A 1 127 ? 7.761 -8.839 -19.966 1.00 95.88 127 PHE A O 1
ATOM 1030 N N . GLY A 1 128 ? 9.756 -9.868 -20.110 1.00 94.88 128 GLY A N 1
ATOM 1031 C CA . GLY A 1 128 ? 9.733 -10.168 -21.535 1.00 94.88 128 GLY A CA 1
ATOM 1032 C C . GLY A 1 128 ? 10.475 -9.123 -22.364 1.00 94.88 128 GLY A C 1
ATOM 1033 O O . GLY A 1 128 ? 11.528 -8.630 -21.962 1.00 94.88 128 GLY A O 1
ATOM 1034 N N . GLU A 1 129 ? 9.953 -8.828 -23.550 1.00 93.94 129 GLU A N 1
ATOM 1035 C CA . GLU A 1 129 ? 10.652 -8.038 -24.564 1.00 93.94 129 GLU A CA 1
ATOM 1036 C C . GLU A 1 129 ? 10.455 -6.524 -24.406 1.00 93.94 129 GLU A C 1
ATOM 1038 O O . GLU A 1 129 ? 9.639 -6.033 -23.619 1.00 93.94 129 GLU A O 1
ATOM 1043 N N . ALA A 1 130 ? 11.222 -5.754 -25.181 1.00 90.00 130 ALA A N 1
ATOM 1044 C CA . ALA A 1 130 ? 11.078 -4.308 -25.235 1.00 90.00 130 ALA A CA 1
ATOM 1045 C C . ALA A 1 130 ? 9.647 -3.915 -25.646 1.00 90.00 130 ALA A C 1
ATOM 1047 O O . ALA A 1 130 ? 9.124 -4.374 -26.656 1.00 90.00 130 ALA A O 1
ATOM 1048 N N . GLY A 1 131 ? 9.021 -3.036 -24.861 1.00 91.00 131 GLY A N 1
ATOM 1049 C CA . GLY A 1 131 ? 7.627 -2.624 -25.059 1.00 91.00 131 GLY A CA 1
ATOM 1050 C C . GLY A 1 131 ? 6.614 -3.405 -24.218 1.00 91.00 131 GLY A C 1
ATOM 1051 O O . GLY A 1 131 ? 5.466 -2.963 -24.107 1.00 91.00 131 GLY A O 1
ATOM 1052 N N . ASN A 1 132 ? 7.028 -4.492 -23.557 1.00 95.12 132 ASN A N 1
ATOM 1053 C CA . ASN A 1 132 ? 6.169 -5.183 -22.606 1.00 95.12 132 ASN A CA 1
ATOM 1054 C C . ASN A 1 132 ? 5.792 -4.289 -21.420 1.00 95.12 132 ASN A C 1
ATOM 1056 O O . ASN A 1 132 ? 6.492 -3.349 -21.024 1.00 95.12 132 ASN A O 1
ATOM 1060 N N . LYS A 1 133 ? 4.637 -4.611 -20.844 1.00 97.12 133 LYS A N 1
ATOM 1061 C CA . LYS A 1 133 ? 4.107 -3.973 -19.645 1.00 97.12 133 LYS A CA 1
ATOM 1062 C C . LYS A 1 133 ? 4.265 -4.909 -18.458 1.00 97.12 133 LYS A C 1
ATOM 1064 O O . LYS A 1 133 ? 4.269 -6.127 -18.620 1.00 97.12 133 LYS A O 1
ATOM 1069 N N . TYR A 1 134 ? 4.315 -4.340 -17.259 1.00 97.25 134 TYR A N 1
ATOM 1070 C CA . TYR A 1 134 ? 4.124 -5.122 -16.043 1.00 97.25 134 TYR A CA 1
ATOM 1071 C C . TYR A 1 134 ? 2.790 -5.881 -16.109 1.00 97.25 134 TYR A C 1
ATOM 1073 O O . TYR A 1 134 ? 1.798 -5.360 -16.642 1.00 97.25 134 TYR A O 1
ATOM 1081 N N . PHE A 1 135 ? 2.749 -7.084 -15.528 1.00 96.44 135 PHE A N 1
ATOM 1082 C CA . PHE A 1 135 ? 1.495 -7.809 -15.300 1.00 96.44 135 PHE A CA 1
ATOM 1083 C C . PHE A 1 135 ? 0.509 -6.937 -14.509 1.00 96.44 135 PHE A C 1
ATOM 1085 O O . PHE A 1 135 ? 0.882 -5.934 -13.892 1.00 96.44 135 PHE A O 1
ATOM 1092 N N . ARG A 1 136 ? -0.775 -7.298 -14.537 1.00 96.75 136 ARG A N 1
ATOM 1093 C CA . ARG A 1 136 ? -1.809 -6.553 -13.813 1.00 96.75 136 ARG A CA 1
ATOM 1094 C C . ARG A 1 136 ? -1.543 -6.632 -12.302 1.00 96.75 136 ARG A C 1
ATOM 1096 O O . ARG A 1 136 ? -1.457 -7.725 -11.762 1.00 96.75 136 ARG A O 1
ATOM 1103 N N . HIS A 1 137 ? -1.424 -5.488 -11.637 1.00 97.88 137 HIS A N 1
ATOM 1104 C CA . HIS A 1 137 ? -1.206 -5.375 -10.188 1.00 97.88 137 HIS A CA 1
ATOM 1105 C C . HIS A 1 137 ? -1.940 -4.146 -9.638 1.00 97.88 137 HIS A C 1
ATOM 1107 O O . HIS A 1 137 ? -2.278 -3.236 -10.398 1.00 97.88 137 HIS A O 1
ATOM 1113 N N . ALA A 1 138 ? -2.209 -4.097 -8.336 1.00 98.12 138 ALA A N 1
ATOM 1114 C CA . ALA A 1 138 ? -2.788 -2.917 -7.697 1.00 98.12 138 ALA A CA 1
ATOM 1115 C C . ALA A 1 138 ? -1.778 -1.767 -7.638 1.00 98.12 138 ALA A C 1
ATOM 1117 O O . ALA A 1 138 ? -0.576 -1.989 -7.559 1.00 98.12 138 ALA A O 1
ATOM 1118 N N . THR A 1 139 ? -2.256 -0.525 -7.638 1.00 95.75 139 THR A N 1
ATOM 1119 C CA . THR A 1 139 ? -1.390 0.630 -7.374 1.00 95.75 139 THR A CA 1
ATOM 1120 C C . THR A 1 139 ? -0.894 0.663 -5.925 1.00 95.75 139 THR A C 1
ATOM 1122 O O . THR A 1 139 ? -1.642 0.340 -5.004 1.00 95.75 139 THR A O 1
ATOM 1125 N N . GLY A 1 140 ? 0.350 1.104 -5.717 1.00 93.44 140 GLY A N 1
ATOM 1126 C CA . GLY A 1 140 ? 0.991 1.120 -4.399 1.00 93.44 140 GLY A CA 1
ATOM 1127 C C . GLY A 1 140 ? 0.308 1.974 -3.327 1.00 93.44 140 GLY A C 1
ATOM 1128 O O . GLY A 1 140 ? 0.462 1.674 -2.150 1.00 93.44 140 GLY A O 1
ATOM 1129 N N . GLN A 1 141 ? -0.487 2.986 -3.684 1.00 93.62 141 GLN A N 1
ATOM 1130 C CA . GLN A 1 141 ? -1.091 3.913 -2.711 1.00 93.62 141 GLN A CA 1
ATOM 1131 C C . GLN A 1 141 ? -1.999 3.228 -1.690 1.00 93.62 141 GLN A C 1
ATOM 1133 O O . GLN A 1 141 ? -2.004 3.604 -0.515 1.00 93.62 141 GLN A O 1
ATOM 1138 N N . LEU A 1 142 ? -2.781 2.245 -2.141 1.00 95.62 142 LEU A N 1
ATOM 1139 C CA . LEU A 1 142 ? -3.623 1.423 -1.287 1.00 95.62 142 LEU A CA 1
ATOM 1140 C C . LEU A 1 142 ? -3.948 0.102 -1.979 1.00 95.62 142 LEU A C 1
ATOM 1142 O O . LEU A 1 142 ? -4.471 0.084 -3.095 1.00 95.62 142 LEU A O 1
ATOM 1146 N N . TYR A 1 143 ? -3.735 -0.995 -1.261 1.00 97.88 143 TYR A N 1
ATOM 1147 C CA . TYR A 1 143 ? -4.231 -2.312 -1.639 1.00 97.88 143 TYR A CA 1
ATOM 1148 C C . TYR A 1 143 ? -4.504 -3.158 -0.393 1.00 97.88 143 TYR A C 1
ATOM 1150 O O . TYR A 1 143 ? -3.924 -2.929 0.673 1.00 97.88 143 TYR A O 1
ATOM 1158 N N . ALA A 1 144 ? -5.385 -4.146 -0.526 1.00 98.31 144 ALA A N 1
ATOM 1159 C CA . ALA A 1 144 ? -5.675 -5.110 0.525 1.00 98.31 144 ALA A CA 1
ATOM 1160 C C . ALA A 1 144 ? -5.552 -6.540 0.007 1.00 98.31 144 ALA A C 1
ATOM 1162 O O . ALA A 1 144 ? -5.860 -6.831 -1.150 1.00 98.31 144 ALA A O 1
ATOM 1163 N N . ILE A 1 145 ? -5.114 -7.427 0.891 1.00 98.50 145 ILE A N 1
ATOM 1164 C CA . ILE A 1 145 ? -5.013 -8.858 0.633 1.00 98.50 145 ILE A CA 1
ATOM 1165 C C . ILE A 1 145 ? -5.719 -9.629 1.743 1.00 98.50 145 ILE A C 1
ATOM 1167 O O . ILE A 1 145 ? -5.721 -9.205 2.904 1.00 98.50 145 ILE A O 1
ATOM 1171 N N . SER A 1 146 ? -6.344 -10.745 1.388 1.00 98.31 146 SER A N 1
ATOM 1172 C CA . SER A 1 146 ? -6.959 -11.653 2.354 1.00 98.31 146 SER A CA 1
ATOM 1173 C C . SER A 1 146 ? -5.914 -12.364 3.219 1.00 98.31 146 SER A C 1
ATOM 1175 O O . SER A 1 146 ? -4.721 -12.422 2.893 1.00 98.31 146 SER A O 1
ATOM 1177 N N . LYS A 1 147 ? -6.374 -12.930 4.339 1.00 97.25 147 LYS A N 1
ATOM 1178 C CA . LYS A 1 147 ? -5.540 -13.658 5.304 1.00 97.25 147 LYS A CA 1
ATOM 1179 C C . LYS A 1 147 ? -4.648 -14.726 4.686 1.00 97.25 147 LYS A C 1
ATOM 1181 O O . LYS A 1 147 ? -3.489 -14.851 5.065 1.00 97.25 147 LYS A O 1
ATOM 1186 N N . ASP A 1 148 ? -5.173 -15.510 3.759 1.00 97.38 148 ASP A N 1
ATOM 1187 C CA . ASP A 1 148 ? -4.440 -16.590 3.104 1.00 97.38 148 ASP A CA 1
ATOM 1188 C C . ASP A 1 148 ? -3.284 -16.089 2.231 1.00 97.38 148 ASP A C 1
ATOM 1190 O O . ASP A 1 148 ? -2.203 -16.667 2.288 1.00 97.38 148 ASP A O 1
ATOM 1194 N N . LEU A 1 149 ? -3.452 -14.981 1.506 1.00 98.50 149 LEU A N 1
ATOM 1195 C CA . LEU A 1 149 ? -2.361 -14.352 0.758 1.00 98.50 149 LEU A CA 1
ATOM 1196 C C . LEU A 1 149 ? -1.315 -13.737 1.682 1.00 98.50 149 LEU A C 1
ATOM 1198 O O . LEU A 1 149 ? -0.118 -13.901 1.451 1.00 98.50 149 LEU A O 1
ATOM 1202 N N . ALA A 1 150 ? -1.739 -13.082 2.762 1.00 98.06 150 ALA A N 1
ATOM 1203 C CA . ALA A 1 150 ? -0.804 -12.564 3.755 1.00 98.06 150 ALA A CA 1
ATOM 1204 C C . ALA A 1 150 ? -0.023 -13.708 4.440 1.00 98.06 150 ALA A C 1
ATOM 1206 O O . ALA A 1 150 ? 1.188 -13.615 4.645 1.00 98.06 150 ALA A O 1
ATOM 1207 N N . THR A 1 151 ? -0.696 -14.826 4.728 1.00 98.12 151 THR A N 1
ATOM 1208 C CA . THR A 1 151 ? -0.082 -16.045 5.278 1.00 98.12 151 THR A CA 1
ATOM 1209 C C . THR A 1 151 ? 0.892 -16.672 4.281 1.00 98.12 151 THR A C 1
ATOM 1211 O O . THR A 1 151 ? 2.000 -17.043 4.663 1.00 98.12 151 THR A O 1
ATOM 1214 N N . TYR A 1 152 ? 0.529 -16.731 2.995 1.00 98.50 152 TYR A N 1
ATOM 1215 C CA . TYR A 1 152 ? 1.421 -17.178 1.926 1.00 98.50 152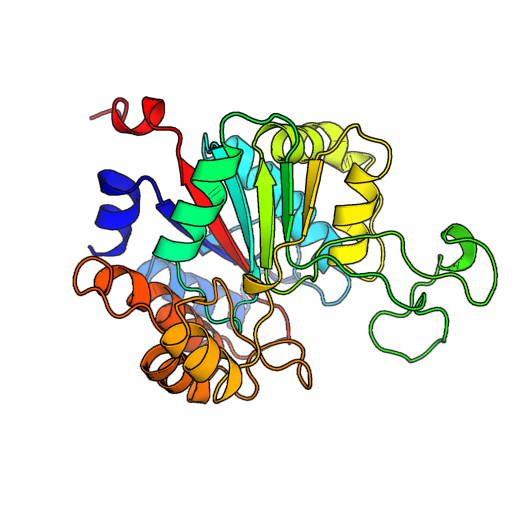 TYR A CA 1
ATOM 1216 C C . TYR A 1 152 ? 2.702 -16.338 1.885 1.00 98.50 152 TYR A C 1
ATOM 1218 O O . TYR A 1 152 ? 3.792 -16.909 1.801 1.00 98.50 152 TYR A O 1
ATOM 1226 N N . ILE A 1 153 ? 2.584 -15.010 2.017 1.00 98.31 153 ILE A N 1
ATOM 1227 C CA . ILE A 1 153 ? 3.747 -14.120 2.109 1.00 98.31 153 ILE A CA 1
ATOM 1228 C C . ILE A 1 153 ? 4.612 -14.482 3.315 1.00 98.31 153 ILE A C 1
ATOM 1230 O O . ILE A 1 153 ? 5.816 -14.668 3.156 1.00 98.31 153 ILE A O 1
ATOM 1234 N N . SER A 1 154 ? 4.006 -14.622 4.498 1.00 97.81 154 SER A N 1
ATOM 1235 C CA . SER A 1 154 ? 4.717 -14.950 5.740 1.00 97.81 154 SER A CA 1
ATOM 1236 C C . SER A 1 154 ? 5.535 -16.244 5.627 1.00 97.81 154 SER A C 1
ATOM 1238 O O . SER A 1 154 ? 6.727 -16.258 5.944 1.00 97.81 154 SER A O 1
ATOM 1240 N N . ILE A 1 155 ? 4.921 -17.310 5.099 1.00 98.19 155 ILE A N 1
ATOM 1241 C CA . ILE A 1 155 ? 5.547 -18.633 4.950 1.00 98.19 155 ILE A CA 1
ATOM 1242 C C . ILE A 1 155 ? 6.681 -18.601 3.914 1.00 98.19 155 ILE A C 1
ATOM 1244 O O . ILE A 1 155 ? 7.760 -19.147 4.145 1.00 98.19 155 ILE A O 1
ATOM 1248 N N . ASN A 1 156 ? 6.463 -17.943 2.774 1.00 98.00 156 ASN A N 1
ATOM 1249 C CA . ASN A 1 156 ? 7.374 -18.010 1.627 1.00 98.00 156 ASN A CA 1
ATOM 1250 C C . ASN A 1 156 ? 8.353 -16.832 1.548 1.00 98.00 156 ASN A C 1
ATOM 1252 O O . ASN A 1 156 ? 9.114 -16.728 0.588 1.00 98.00 156 ASN A O 1
ATOM 1256 N N . GLN A 1 157 ? 8.378 -15.942 2.544 1.00 95.00 157 GLN A N 1
ATOM 1257 C CA . GLN A 1 157 ? 9.099 -14.666 2.477 1.00 95.00 157 GLN A CA 1
ATOM 1258 C C . GLN A 1 157 ? 10.570 -14.766 2.032 1.00 95.00 157 GLN A C 1
ATOM 1260 O O . GLN A 1 157 ? 11.084 -13.847 1.397 1.00 95.00 157 GLN A O 1
ATOM 1265 N N . HIS A 1 158 ? 11.259 -15.866 2.324 1.00 94.44 158 HIS A N 1
ATOM 1266 C CA . HIS A 1 158 ? 12.666 -16.068 1.977 1.00 94.44 158 HIS A CA 1
ATOM 1267 C C . HIS A 1 158 ? 12.901 -16.316 0.474 1.00 94.44 158 HIS A C 1
ATOM 1269 O O . HIS A 1 158 ? 13.978 -15.996 -0.020 1.00 94.44 158 HIS A O 1
ATOM 1275 N N . VAL A 1 159 ? 11.897 -16.805 -0.265 1.00 96.44 159 VAL A N 1
ATOM 1276 C CA . VAL A 1 159 ? 11.971 -17.028 -1.724 1.00 96.44 159 VAL A CA 1
ATOM 1277 C C . VAL A 1 159 ? 11.239 -15.967 -2.546 1.00 96.44 159 VAL A C 1
ATOM 1279 O O . VAL A 1 159 ? 11.434 -15.886 -3.757 1.00 96.44 159 VAL A O 1
ATOM 1282 N N . LEU A 1 160 ? 10.412 -15.127 -1.914 1.00 97.00 160 LEU A N 1
ATOM 1283 C CA . LEU A 1 160 ? 9.696 -14.063 -2.617 1.00 97.00 160 LEU A CA 1
ATOM 1284 C C . LEU A 1 160 ? 10.662 -12.996 -3.135 1.00 97.00 160 LEU A C 1
ATOM 1286 O O . LEU A 1 160 ? 11.311 -12.273 -2.363 1.00 97.00 160 LEU A O 1
ATOM 1290 N N . HIS A 1 161 ? 10.714 -12.906 -4.461 1.00 96.00 161 HIS A N 1
ATOM 1291 C CA . HIS A 1 161 ? 11.564 -11.982 -5.187 1.00 96.00 161 HIS A CA 1
ATOM 1292 C C . HIS A 1 161 ? 11.133 -10.525 -4.971 1.00 96.00 161 HIS A C 1
ATOM 1294 O O . HIS A 1 161 ? 9.952 -10.232 -4.798 1.00 96.00 161 HIS A O 1
ATOM 1300 N N . LYS A 1 162 ? 12.095 -9.602 -4.970 1.00 94.56 162 LYS A N 1
ATOM 1301 C CA . LYS A 1 162 ? 11.861 -8.172 -4.756 1.00 94.56 162 LYS A CA 1
ATOM 1302 C C . LYS A 1 162 ? 12.284 -7.423 -6.013 1.00 94.56 162 LYS A C 1
ATOM 1304 O O . LYS A 1 162 ? 13.469 -7.396 -6.320 1.00 94.56 162 LYS A O 1
ATOM 1309 N N . TYR A 1 163 ? 11.326 -6.803 -6.681 1.00 94.81 163 TYR A N 1
ATOM 1310 C CA . TYR A 1 163 ? 11.569 -5.846 -7.754 1.00 94.81 163 TYR A CA 1
ATOM 1311 C C . TYR A 1 163 ? 11.758 -4.437 -7.175 1.00 94.81 163 TYR A C 1
ATOM 1313 O O . TYR A 1 163 ? 11.400 -4.168 -6.021 1.00 94.81 163 TYR A O 1
ATOM 1321 N N . ALA A 1 164 ? 12.307 -3.526 -7.978 1.00 92.12 164 ALA A N 1
ATOM 1322 C CA . ALA A 1 164 ? 12.570 -2.141 -7.588 1.00 92.12 164 ALA A CA 1
ATOM 1323 C C . ALA A 1 164 ? 11.289 -1.385 -7.207 1.00 92.12 164 ALA A C 1
ATOM 1325 O O . ALA A 1 164 ? 11.316 -0.500 -6.350 1.00 92.12 164 ALA A O 1
ATOM 1326 N N . ASN A 1 165 ? 10.170 -1.734 -7.845 1.00 92.25 165 ASN A N 1
ATOM 1327 C CA . ASN A 1 165 ? 8.863 -1.204 -7.498 1.00 92.25 165 ASN A CA 1
ATOM 1328 C C . ASN A 1 165 ? 8.117 -2.167 -6.557 1.00 92.25 165 ASN A C 1
ATOM 1330 O O . ASN A 1 165 ? 8.019 -3.374 -6.804 1.00 92.25 165 ASN A O 1
ATOM 1334 N N . GLU A 1 166 ? 7.608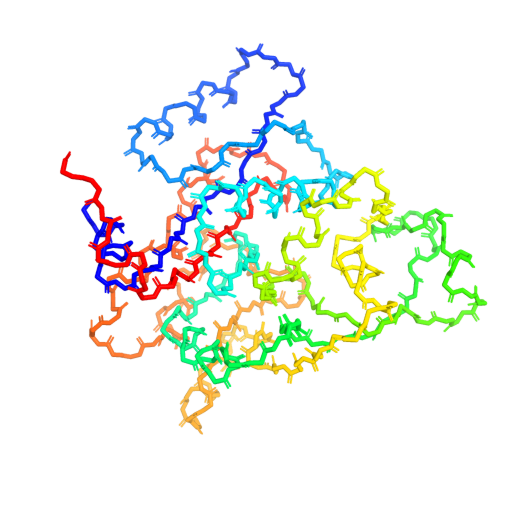 -1.623 -5.457 1.00 93.94 166 GLU A N 1
ATOM 1335 C CA . GLU A 1 166 ? 7.006 -2.383 -4.361 1.00 93.94 166 GLU A CA 1
ATOM 1336 C C . GLU A 1 166 ? 5.662 -2.999 -4.757 1.00 93.94 166 GLU A C 1
ATOM 1338 O O . GLU A 1 166 ? 5.415 -4.171 -4.470 1.00 93.94 166 GLU A O 1
ATOM 1343 N N . ASP A 1 167 ? 4.835 -2.257 -5.491 1.00 95.06 167 ASP A N 1
ATOM 1344 C CA . ASP A 1 167 ? 3.524 -2.732 -5.931 1.00 95.06 167 ASP A CA 1
ATOM 1345 C C . ASP A 1 167 ? 3.629 -3.800 -7.035 1.00 95.06 167 ASP A C 1
ATOM 1347 O O . ASP A 1 167 ? 2.880 -4.781 -7.038 1.00 95.06 167 ASP A O 1
ATOM 1351 N N . VAL A 1 168 ? 4.637 -3.683 -7.905 1.00 96.88 168 VAL A N 1
ATOM 1352 C CA . VAL A 1 168 ? 5.044 -4.751 -8.831 1.00 96.88 168 VAL A CA 1
ATOM 1353 C C . VAL A 1 168 ? 5.529 -5.974 -8.052 1.00 96.88 168 VAL A C 1
ATOM 1355 O O . VAL A 1 168 ? 5.119 -7.089 -8.362 1.00 96.88 168 VAL A O 1
ATOM 1358 N N . SER A 1 169 ? 6.357 -5.799 -7.016 1.00 97.06 169 SER A N 1
ATOM 1359 C CA . SER A 1 169 ? 6.829 -6.924 -6.193 1.00 97.06 169 SER A CA 1
ATOM 1360 C C . SER A 1 169 ? 5.666 -7.719 -5.615 1.00 97.06 169 SER A C 1
ATOM 1362 O O . SER A 1 169 ? 5.588 -8.923 -5.854 1.00 97.06 169 SER A O 1
ATOM 1364 N N . LEU A 1 170 ? 4.722 -7.045 -4.955 1.00 97.94 170 LEU A N 1
ATOM 1365 C CA . LEU A 1 170 ? 3.539 -7.686 -4.390 1.00 97.94 170 LEU A CA 1
ATOM 1366 C C . LEU A 1 170 ? 2.736 -8.454 -5.451 1.00 97.94 170 LEU A C 1
ATOM 1368 O O . LEU A 1 170 ? 2.432 -9.628 -5.256 1.00 97.94 170 LEU A O 1
ATOM 1372 N N . GLY A 1 171 ? 2.422 -7.825 -6.589 1.00 97.94 171 GLY A N 1
ATOM 1373 C CA . GLY A 1 171 ? 1.645 -8.493 -7.636 1.00 97.94 171 GLY A CA 1
ATOM 1374 C C . GLY A 1 171 ? 2.362 -9.716 -8.229 1.00 97.94 171 GLY A C 1
ATOM 1375 O O . GLY A 1 171 ? 1.713 -10.703 -8.574 1.00 97.94 171 GLY A O 1
ATOM 1376 N N . SER A 1 172 ? 3.701 -9.710 -8.274 1.00 97.81 172 SER A N 1
ATOM 1377 C CA . SER A 1 172 ? 4.478 -10.859 -8.763 1.00 97.81 172 SER A CA 1
ATOM 1378 C C . SER A 1 172 ? 4.352 -12.089 -7.869 1.00 97.81 172 SER A C 1
ATOM 1380 O O . SER A 1 172 ? 4.438 -13.212 -8.357 1.00 97.81 172 SER A O 1
ATOM 1382 N N . TRP A 1 173 ? 4.113 -11.898 -6.570 1.00 98.12 173 TRP A N 1
ATOM 1383 C CA . TRP A 1 173 ? 3.943 -12.999 -5.621 1.00 98.12 173 TRP A CA 1
ATOM 1384 C C . TRP A 1 173 ? 2.618 -13.737 -5.831 1.00 98.12 173 TRP A C 1
ATOM 1386 O O . TRP A 1 173 ? 2.465 -14.865 -5.370 1.00 98.12 173 TRP A O 1
ATOM 1396 N N . PHE A 1 174 ? 1.671 -13.112 -6.535 1.00 97.94 174 PHE A N 1
ATOM 1397 C CA . PHE A 1 174 ? 0.311 -13.609 -6.724 1.00 97.94 174 PHE A CA 1
ATOM 1398 C C . PHE A 1 174 ? 0.011 -14.071 -8.149 1.00 97.94 174 PHE A C 1
ATOM 1400 O O . PHE A 1 174 ? -0.927 -14.837 -8.336 1.00 97.94 174 PHE A O 1
ATOM 1407 N N . ILE A 1 175 ? 0.795 -13.661 -9.152 1.00 95.19 175 ILE A N 1
ATOM 1408 C CA . ILE A 1 175 ? 0.499 -13.947 -10.568 1.00 95.19 175 ILE A CA 1
ATOM 1409 C C . ILE A 1 175 ? 0.473 -15.448 -10.908 1.00 95.19 175 ILE A C 1
ATOM 1411 O O . ILE A 1 175 ? -0.233 -15.858 -11.822 1.00 95.19 175 ILE A O 1
ATOM 1415 N N . GLY A 1 176 ? 1.234 -16.267 -10.174 1.00 95.56 176 GLY A N 1
ATOM 1416 C CA . GLY A 1 176 ? 1.251 -17.728 -10.318 1.00 95.56 176 GLY A CA 1
ATOM 1417 C C . GLY A 1 176 ? 0.251 -18.465 -9.421 1.00 95.56 176 GLY A C 1
ATOM 1418 O O . GLY A 1 176 ? 0.264 -19.693 -9.389 1.00 95.56 176 GLY A O 1
ATOM 1419 N N . LEU A 1 177 ? -0.572 -17.739 -8.660 1.00 97.38 177 LEU A N 1
ATOM 1420 C CA . LEU A 1 177 ? -1.562 -18.289 -7.739 1.00 97.38 177 LEU A CA 1
ATOM 1421 C C . LEU A 1 177 ? -2.979 -18.085 -8.292 1.00 97.38 177 LEU A C 1
ATOM 1423 O O . LEU A 1 177 ? -3.249 -17.140 -9.029 1.00 97.38 177 LEU A O 1
ATOM 1427 N N . ASP A 1 178 ? -3.909 -18.940 -7.873 1.00 96.94 178 ASP A N 1
ATOM 1428 C CA . ASP A 1 178 ? -5.340 -18.801 -8.167 1.00 96.94 178 ASP A CA 1
ATOM 1429 C C . ASP A 1 178 ? -5.972 -17.693 -7.296 1.00 96.94 178 ASP A C 1
ATOM 1431 O O . ASP A 1 178 ? -6.609 -17.967 -6.279 1.00 96.94 178 ASP A O 1
ATOM 1435 N N . VAL A 1 179 ? -5.687 -16.431 -7.634 1.00 98.06 179 VAL A N 1
ATOM 1436 C CA . VAL A 1 179 ? -6.058 -15.223 -6.871 1.00 98.06 179 VAL A CA 1
ATOM 1437 C C . VAL A 1 179 ? -7.179 -14.453 -7.564 1.00 98.06 179 VAL A C 1
ATOM 1439 O O . VAL A 1 179 ? -7.054 -14.080 -8.733 1.00 98.06 179 VAL A O 1
ATOM 1442 N N . ASP A 1 180 ? -8.227 -14.106 -6.813 1.00 97.62 180 ASP A N 1
ATOM 1443 C CA . ASP A 1 180 ? -9.289 -13.203 -7.266 1.00 97.62 180 ASP A CA 1
ATOM 1444 C C . ASP A 1 180 ? -8.793 -11.748 -7.215 1.00 97.62 180 ASP A C 1
ATOM 1446 O O . ASP A 1 180 ? -8.704 -11.125 -6.150 1.00 97.62 180 ASP A O 1
ATOM 1450 N N . HIS A 1 181 ? -8.427 -11.218 -8.385 1.00 97.81 181 HIS A N 1
ATOM 1451 C CA . HIS A 1 181 ? -7.992 -9.834 -8.556 1.00 97.81 181 HIS A CA 1
ATOM 1452 C C . HIS A 1 181 ? -9.207 -8.913 -8.695 1.00 97.81 181 HIS A C 1
ATOM 1454 O O . HIS A 1 181 ? -9.846 -8.852 -9.747 1.00 97.81 181 HIS A O 1
ATOM 1460 N N . ILE A 1 182 ? -9.487 -8.130 -7.656 1.00 98.25 182 ILE A N 1
ATOM 1461 C CA . ILE A 1 182 ? -10.592 -7.171 -7.645 1.00 98.25 182 ILE A CA 1
ATOM 1462 C C . ILE A 1 182 ? -10.076 -5.782 -8.030 1.00 98.25 182 ILE A C 1
ATOM 1464 O O . ILE A 1 182 ? -9.354 -5.147 -7.260 1.00 98.25 182 ILE A O 1
ATOM 1468 N N . ASP A 1 183 ? -10.474 -5.300 -9.211 1.00 98.19 183 ASP A N 1
ATOM 1469 C CA . ASP A 1 183 ? -10.231 -3.920 -9.647 1.00 98.19 183 ASP A CA 1
ATOM 1470 C C . ASP A 1 183 ? -11.339 -2.988 -9.150 1.00 98.19 183 ASP A C 1
ATOM 1472 O O . ASP A 1 183 ? -12.419 -2.906 -9.739 1.00 98.19 183 ASP A O 1
ATOM 1476 N N . ASP A 1 184 ? -11.065 -2.270 -8.063 1.00 97.94 184 ASP A N 1
ATOM 1477 C CA . ASP A 1 184 ? -11.969 -1.259 -7.527 1.00 97.94 184 ASP A CA 1
ATOM 1478 C C . ASP A 1 184 ? -11.375 0.144 -7.709 1.00 97.94 184 ASP A C 1
ATOM 1480 O O . ASP A 1 184 ? -10.478 0.603 -6.997 1.00 97.94 184 ASP A O 1
ATOM 1484 N N . ARG A 1 185 ? -11.926 0.865 -8.690 1.00 97.06 185 ARG A N 1
ATOM 1485 C CA . ARG A 1 185 ? -11.485 2.215 -9.074 1.00 97.06 185 ARG A CA 1
ATOM 1486 C C . ARG A 1 185 ? -11.780 3.272 -8.005 1.00 97.06 185 ARG A C 1
ATOM 1488 O O . ARG A 1 185 ? -11.265 4.383 -8.101 1.00 97.06 185 ARG A O 1
ATOM 1495 N N . ARG A 1 186 ? -12.562 2.949 -6.967 1.00 97.12 186 ARG A N 1
ATOM 1496 C CA . ARG A 1 186 ? -12.780 3.834 -5.809 1.00 97.12 186 ARG A CA 1
ATOM 1497 C C . ARG A 1 186 ? -11.553 3.905 -4.898 1.00 97.12 186 ARG A C 1
ATOM 1499 O O . ARG A 1 186 ? -11.504 4.783 -4.040 1.00 97.12 186 ARG A O 1
ATOM 1506 N N . LEU A 1 187 ? -10.567 3.018 -5.067 1.00 97.38 187 LEU A N 1
ATOM 1507 C CA . LEU A 1 187 ? -9.309 3.012 -4.306 1.00 97.38 187 LEU A CA 1
ATOM 1508 C C . LEU A 1 187 ? -8.237 3.942 -4.912 1.00 97.38 187 LEU A C 1
ATOM 1510 O O . LEU A 1 187 ? -7.117 3.989 -4.412 1.00 97.38 187 LEU A O 1
ATOM 1514 N N . CYS A 1 188 ? -8.549 4.673 -5.987 1.00 96.88 188 CYS A N 1
ATOM 1515 C CA . CYS A 1 188 ? -7.599 5.555 -6.672 1.00 96.88 188 CYS A CA 1
ATOM 1516 C C . CYS A 1 188 ? -8.251 6.815 -7.257 1.00 96.88 188 CYS A C 1
ATOM 1518 O O . CYS A 1 188 ? -7.931 7.235 -8.373 1.00 96.88 188 CYS A O 1
ATOM 1520 N N . CYS A 1 189 ? -9.186 7.412 -6.517 1.00 97.50 189 CYS A N 1
ATOM 1521 C CA . CYS A 1 189 ? -9.775 8.682 -6.922 1.00 97.50 189 CYS A CA 1
ATOM 1522 C C . CYS A 1 189 ? -8.757 9.825 -6.843 1.00 97.50 189 CYS A C 1
ATOM 1524 O O . CYS A 1 189 ? -7.834 9.807 -6.024 1.00 97.50 189 CYS A O 1
ATOM 1526 N N . GLY A 1 190 ? -8.976 10.858 -7.654 1.00 97.25 190 GLY A N 1
ATOM 1527 C CA . GLY A 1 190 ? -8.308 12.137 -7.472 1.00 97.25 190 GLY A CA 1
ATOM 1528 C C . GLY A 1 190 ? -8.775 12.826 -6.189 1.00 97.25 190 GLY A C 1
ATOM 1529 O O . GLY A 1 190 ? -9.897 12.615 -5.720 1.00 97.25 190 GLY A O 1
ATOM 1530 N N . THR A 1 191 ? -7.931 13.689 -5.622 1.00 95.81 191 THR A N 1
ATOM 1531 C CA . THR A 1 191 ? -8.383 14.653 -4.603 1.00 95.81 191 THR A CA 1
ATOM 1532 C C . THR A 1 191 ? -9.374 15.670 -5.222 1.00 95.81 191 THR A C 1
ATOM 1534 O O . THR A 1 191 ? -9.681 15.573 -6.416 1.00 95.81 191 THR A O 1
ATOM 1537 N N . PRO A 1 192 ? -9.942 16.625 -4.454 1.00 95.06 192 PRO A N 1
ATOM 1538 C CA . PRO A 1 192 ? -10.874 17.613 -4.983 1.00 95.06 192 PRO A CA 1
ATOM 1539 C C . PRO A 1 192 ? -10.440 18.248 -6.313 1.00 95.06 192 PRO A C 1
ATOM 1541 O O . PRO A 1 192 ? -9.286 18.673 -6.427 1.00 95.06 192 PRO A O 1
ATOM 1544 N N . PRO A 1 193 ? -11.356 18.361 -7.294 1.00 95.75 193 PRO A N 1
ATOM 1545 C CA . PRO A 1 193 ? -12.807 18.153 -7.163 1.00 95.75 193 PRO A CA 1
ATOM 1546 C C . PRO A 1 193 ? -13.306 16.709 -7.396 1.00 95.75 193 PRO A C 1
ATOM 1548 O O . PRO A 1 193 ? -14.483 16.442 -7.169 1.00 95.75 193 PRO A O 1
ATOM 1551 N N . ASP A 1 194 ? -12.453 15.766 -7.819 1.00 96.62 194 ASP A N 1
ATOM 1552 C CA . ASP A 1 194 ? -12.888 14.435 -8.293 1.00 96.62 194 ASP A CA 1
ATOM 1553 C C . ASP A 1 194 ? -13.620 13.617 -7.215 1.00 96.62 194 ASP A C 1
ATOM 1555 O O . ASP A 1 194 ? -14.759 13.186 -7.413 1.00 96.62 194 ASP A O 1
ATOM 1559 N N . CYS A 1 195 ? -13.002 13.455 -6.040 1.00 95.06 195 CYS A N 1
ATOM 1560 C CA . CYS A 1 195 ? -13.614 12.743 -4.915 1.00 95.06 195 CYS A CA 1
ATOM 1561 C C . CYS A 1 195 ? -14.971 13.345 -4.487 1.00 95.06 195 CYS A C 1
ATOM 1563 O O . CYS A 1 195 ? -15.860 12.605 -4.065 1.00 95.06 195 CYS A O 1
ATOM 1565 N N . GLU A 1 196 ? -15.136 14.671 -4.591 1.00 94.12 196 GLU A N 1
ATOM 1566 C CA . GLU A 1 196 ? -16.337 15.389 -4.149 1.00 94.12 196 GLU A CA 1
ATOM 1567 C C . GLU A 1 196 ? -17.489 15.105 -5.102 1.00 94.12 196 GLU A C 1
ATOM 1569 O O . GLU A 1 196 ? -18.570 14.706 -4.671 1.00 94.12 196 GLU A O 1
ATOM 1574 N N . TRP A 1 197 ? -17.241 15.237 -6.406 1.00 95.00 197 TRP A N 1
ATOM 1575 C CA . TRP A 1 197 ? -18.234 14.929 -7.431 1.00 95.00 197 TRP A CA 1
ATOM 1576 C C . TRP A 1 197 ? -18.649 13.460 -7.394 1.00 95.00 197 TRP A C 1
ATOM 1578 O O . TRP A 1 197 ? -19.836 13.147 -7.486 1.00 95.00 197 TRP A O 1
ATOM 1588 N N . LYS A 1 198 ? -17.694 12.547 -7.188 1.00 94.31 198 LYS A N 1
ATOM 1589 C CA . LYS A 1 198 ? -17.990 11.119 -7.029 1.00 94.31 198 LYS A CA 1
ATOM 1590 C C . LYS A 1 198 ? -18.848 10.846 -5.794 1.00 94.31 198 LYS A C 1
ATOM 1592 O O . LYS A 1 198 ? -19.817 10.096 -5.894 1.00 94.31 198 LYS A O 1
ATOM 1597 N N . ALA A 1 199 ? -18.551 11.485 -4.661 1.00 90.50 199 ALA A N 1
ATOM 1598 C CA . ALA A 1 199 ? -19.366 11.368 -3.455 1.00 90.50 199 ALA A CA 1
ATOM 1599 C C . ALA A 1 199 ? -20.791 11.916 -3.658 1.00 90.50 199 ALA A C 1
ATOM 1601 O O . ALA A 1 199 ? -21.752 11.258 -3.262 1.00 90.50 199 ALA A O 1
ATOM 1602 N N . GLN A 1 200 ? -20.946 13.064 -4.329 1.00 89.31 200 GLN A N 1
ATOM 1603 C CA . GLN A 1 200 ? -22.255 13.644 -4.673 1.00 89.31 200 GLN A CA 1
ATOM 1604 C C . GLN A 1 200 ? -23.078 12.732 -5.592 1.00 89.31 200 GLN A C 1
ATOM 1606 O O . GLN A 1 200 ? -24.294 12.651 -5.451 1.00 89.31 200 GLN A O 1
ATOM 1611 N N . ALA A 1 201 ? -22.416 11.995 -6.485 1.00 91.38 201 ALA A N 1
ATOM 1612 C CA . ALA A 1 201 ? -23.040 10.990 -7.343 1.00 91.38 201 ALA A CA 1
ATOM 1613 C C . ALA A 1 201 ? -23.325 9.647 -6.630 1.00 91.38 201 ALA A C 1
ATOM 1615 O O . ALA A 1 201 ? -23.699 8.674 -7.282 1.00 91.38 201 ALA A O 1
ATOM 1616 N N . GLY A 1 202 ? -23.115 9.554 -5.310 1.00 88.75 202 GLY A N 1
ATOM 1617 C CA . GLY A 1 202 ? -23.316 8.329 -4.528 1.00 88.75 202 GLY A CA 1
ATOM 1618 C C . GLY A 1 202 ? -22.200 7.288 -4.672 1.00 88.75 202 GLY A C 1
ATOM 1619 O O . GLY A 1 202 ? -22.303 6.192 -4.126 1.00 88.75 202 GLY A O 1
ATOM 1620 N N . ASN A 1 203 ? -21.111 7.616 -5.369 1.00 90.50 203 ASN A N 1
ATOM 1621 C CA . ASN A 1 203 ? -19.960 6.743 -5.579 1.00 90.50 203 ASN A CA 1
ATOM 1622 C C . ASN A 1 203 ? -18.779 7.176 -4.699 1.00 90.50 203 ASN A C 1
ATOM 1624 O O . ASN A 1 203 ? -17.745 7.628 -5.190 1.00 90.50 203 ASN A O 1
ATOM 1628 N N . VAL A 1 204 ? -18.952 7.087 -3.380 1.00 92.88 204 VAL A N 1
ATOM 1629 C CA . VAL A 1 204 ? -17.944 7.542 -2.412 1.00 92.88 204 VAL A CA 1
ATOM 1630 C C . VAL A 1 204 ? -16.624 6.794 -2.623 1.00 92.88 204 VAL A C 1
ATOM 1632 O O . VAL A 1 204 ? -16.577 5.561 -2.664 1.00 92.88 204 VAL A O 1
ATOM 1635 N N . CYS A 1 205 ? -15.540 7.558 -2.749 1.00 95.88 205 CYS A N 1
ATOM 1636 C CA . CYS A 1 205 ? -14.193 7.024 -2.900 1.00 95.88 205 CYS A CA 1
ATOM 1637 C C . CYS A 1 205 ? -13.713 6.364 -1.607 1.00 95.88 205 CYS A C 1
ATOM 1639 O O . CYS A 1 205 ? -13.896 6.908 -0.520 1.00 95.88 205 CYS A O 1
ATOM 1641 N N . VAL A 1 206 ? -13.045 5.219 -1.734 1.00 96.06 206 VAL A N 1
ATOM 1642 C CA . VAL A 1 206 ? -12.351 4.547 -0.628 1.00 96.06 206 VAL A CA 1
ATOM 1643 C C . VAL A 1 206 ? -11.042 5.267 -0.323 1.00 96.06 206 VAL A C 1
ATOM 1645 O O . VAL A 1 206 ? -10.724 5.489 0.843 1.00 96.06 206 VAL A O 1
ATOM 1648 N N . ALA A 1 207 ? -10.302 5.660 -1.362 1.00 96.00 207 ALA A N 1
ATOM 1649 C CA . ALA A 1 207 ? -9.068 6.415 -1.222 1.00 96.00 207 ALA A CA 1
ATOM 1650 C C . ALA A 1 207 ? -8.942 7.517 -2.274 1.00 96.00 207 ALA A C 1
ATOM 1652 O O . ALA A 1 207 ? -9.410 7.368 -3.406 1.00 96.00 207 ALA A O 1
ATOM 1653 N N . SER A 1 208 ? -8.306 8.618 -1.868 1.00 95.88 208 SER A N 1
ATOM 1654 C CA . SER A 1 208 ? -8.089 9.801 -2.705 1.00 95.88 208 SER A CA 1
ATOM 1655 C C . SER A 1 208 ? -6.644 10.294 -2.597 1.00 95.88 208 SER A C 1
ATOM 1657 O O . SER A 1 208 ? -6.124 10.462 -1.489 1.00 95.88 208 SER A O 1
ATOM 1659 N N . PHE A 1 209 ? -6.004 10.545 -3.740 1.00 95.31 209 PHE A N 1
ATOM 1660 C CA . PHE A 1 209 ? -4.638 11.072 -3.838 1.00 95.31 209 PHE A CA 1
ATOM 1661 C C . PHE A 1 209 ? -4.395 11.785 -5.179 1.00 95.31 209 PHE A C 1
ATOM 1663 O O . PHE A 1 209 ? -5.229 11.740 -6.079 1.00 95.31 209 PHE A O 1
ATOM 1670 N N . ASP A 1 210 ? -3.265 12.480 -5.311 1.00 94.62 210 ASP A N 1
ATOM 1671 C CA . ASP A 1 210 ? -2.869 13.157 -6.544 1.00 94.62 210 ASP A CA 1
ATOM 1672 C C . ASP A 1 210 ? -1.867 12.296 -7.327 1.00 94.62 210 ASP A C 1
ATOM 1674 O O . ASP A 1 210 ? -0.777 11.962 -6.854 1.00 94.62 210 ASP A O 1
ATOM 1678 N N . TRP A 1 211 ? -2.200 11.966 -8.575 1.00 90.56 211 TRP A N 1
ATOM 1679 C CA . TRP A 1 211 ? -1.315 11.177 -9.440 1.00 90.56 211 TRP A CA 1
ATOM 1680 C C . TRP A 1 211 ? 0.038 11.854 -9.696 1.00 90.56 211 TRP A C 1
ATOM 1682 O O . TRP A 1 211 ? 1.055 11.174 -9.808 1.00 90.56 211 TRP A O 1
ATOM 1692 N N . THR A 1 212 ? 0.070 13.188 -9.732 1.00 91.69 212 THR A N 1
ATOM 1693 C CA . THR A 1 212 ? 1.266 13.988 -10.049 1.00 91.69 212 THR A CA 1
ATOM 1694 C C . THR A 1 212 ? 2.410 13.805 -9.056 1.00 91.69 212 THR A C 1
ATOM 1696 O O . THR A 1 212 ? 3.570 13.904 -9.445 1.00 91.69 212 THR A O 1
ATOM 1699 N N . CYS A 1 213 ? 2.108 13.508 -7.792 1.00 89.00 213 CYS A N 1
ATOM 1700 C CA . CYS A 1 213 ? 3.108 13.224 -6.761 1.00 89.00 213 CYS A CA 1
ATOM 1701 C C . CYS A 1 213 ? 2.987 11.806 -6.184 1.00 89.00 213 CYS A C 1
ATOM 1703 O O . CYS A 1 213 ? 3.723 11.476 -5.258 1.00 89.00 213 CYS A O 1
ATOM 1705 N N . SER A 1 214 ? 2.122 10.958 -6.763 1.00 88.62 214 SER A N 1
ATOM 1706 C CA . SER A 1 214 ? 1.885 9.574 -6.318 1.00 88.62 214 SER A CA 1
ATOM 1707 C C . SER A 1 214 ? 1.437 9.475 -4.850 1.00 88.62 214 SER A C 1
ATOM 1709 O O . SER A 1 214 ? 1.827 8.552 -4.145 1.00 88.62 214 SER A O 1
ATOM 1711 N N . GLY A 1 215 ? 0.622 10.440 -4.418 1.00 90.75 215 GLY A N 1
ATOM 1712 C CA . GLY A 1 215 ? 0.190 10.692 -3.038 1.00 90.75 215 GLY A CA 1
ATOM 1713 C C . GLY A 1 215 ? -0.543 12.039 -2.981 1.00 90.75 215 GLY A C 1
ATOM 1714 O O . GLY A 1 215 ? -0.774 12.650 -4.017 1.00 90.75 215 GLY A O 1
ATOM 1715 N N . ILE A 1 216 ? -0.945 12.555 -1.822 1.00 90.25 216 ILE A N 1
ATOM 1716 C CA . ILE A 1 216 ? -1.468 13.932 -1.732 1.00 90.25 216 ILE A CA 1
ATOM 1717 C C . ILE A 1 216 ? -0.293 14.908 -1.750 1.00 90.25 216 ILE A C 1
ATOM 1719 O O . ILE A 1 216 ? 0.561 14.897 -0.860 1.00 90.25 216 ILE A O 1
ATOM 1723 N N . CYS A 1 217 ? -0.258 15.817 -2.724 1.00 89.38 217 CYS A N 1
ATOM 1724 C CA . CYS A 1 217 ? 0.858 16.755 -2.820 1.00 89.38 217 CYS A CA 1
ATOM 1725 C C . CYS A 1 217 ? 0.805 17.728 -1.643 1.00 89.38 217 CYS A C 1
ATOM 1727 O O . CYS A 1 217 ? -0.268 18.245 -1.328 1.00 89.38 217 CYS A O 1
ATOM 1729 N N . ARG A 1 218 ? 1.950 17.984 -0.992 1.00 87.19 218 ARG A N 1
ATOM 1730 C CA . ARG A 1 218 ? 2.014 18.724 0.286 1.00 87.19 218 ARG A CA 1
ATOM 1731 C C . ARG A 1 218 ? 1.038 18.149 1.322 1.00 87.19 218 ARG A C 1
ATOM 1733 O O . ARG A 1 218 ? 0.282 18.879 1.961 1.00 87.19 218 ARG A O 1
ATOM 1740 N N . SER A 1 219 ? 1.034 16.824 1.470 1.00 83.06 219 SER A N 1
ATOM 1741 C CA . SER A 1 219 ? 0.086 16.097 2.324 1.00 83.06 219 SER A CA 1
ATOM 1742 C C . SER A 1 219 ? -0.013 16.648 3.742 1.00 83.06 219 SER A C 1
ATOM 1744 O O . SER A 1 219 ? -1.124 16.778 4.232 1.00 83.06 219 SER A O 1
ATOM 1746 N N . ALA A 1 220 ? 1.100 17.068 4.353 1.00 77.31 220 ALA A N 1
ATOM 1747 C CA . ALA A 1 220 ? 1.132 17.656 5.698 1.00 77.31 220 ALA A CA 1
ATOM 1748 C C . ALA A 1 220 ? 0.304 18.952 5.859 1.00 77.31 220 ALA A C 1
ATOM 1750 O O . ALA A 1 220 ? 0.052 19.388 6.985 1.00 77.31 220 ALA A O 1
ATOM 1751 N N . GLU A 1 221 ? -0.063 19.594 4.750 1.00 82.50 221 GLU A N 1
ATOM 1752 C CA . GLU A 1 221 ? -0.929 20.776 4.693 1.00 82.50 221 GLU A CA 1
ATOM 1753 C C . GLU A 1 221 ? -2.318 20.419 4.153 1.00 82.50 221 GLU A C 1
ATOM 1755 O O . GLU A 1 221 ? -3.332 20.884 4.677 1.00 82.50 221 GLU A O 1
ATOM 1760 N N . ARG A 1 222 ? -2.371 19.593 3.098 1.00 88.25 222 ARG A N 1
ATOM 1761 C CA . ARG A 1 222 ? -3.585 19.386 2.297 1.00 88.25 222 ARG A CA 1
ATOM 1762 C C . ARG A 1 222 ? -4.489 18.261 2.776 1.00 88.25 222 ARG A C 1
ATOM 1764 O O . ARG A 1 222 ? -5.691 18.338 2.532 1.00 88.25 222 ARG A O 1
ATOM 1771 N N . ILE A 1 223 ? -3.992 17.232 3.466 1.00 84.06 223 ILE A N 1
ATOM 1772 C CA . ILE A 1 223 ? -4.829 16.053 3.758 1.00 84.06 223 ILE A CA 1
ATOM 1773 C C . ILE A 1 223 ? -6.001 16.375 4.696 1.00 84.06 223 ILE A C 1
ATOM 1775 O O . ILE A 1 223 ? -7.055 15.753 4.579 1.00 84.06 223 ILE A O 1
ATOM 1779 N N . LYS A 1 224 ? -5.894 17.399 5.557 1.00 84.00 224 LYS A N 1
ATOM 1780 C CA . LYS A 1 224 ? -7.042 17.914 6.332 1.00 84.00 224 LYS A CA 1
ATOM 1781 C C . LYS A 1 224 ? -8.142 18.490 5.449 1.00 84.00 224 LYS A C 1
ATOM 1783 O O . LYS A 1 224 ? -9.318 18.235 5.709 1.00 84.00 224 LYS A O 1
ATOM 1788 N N . GLU A 1 225 ? -7.771 19.274 4.441 1.00 89.12 225 GLU A N 1
ATOM 1789 C CA . GLU A 1 225 ? -8.718 19.870 3.497 1.00 89.12 225 GLU A CA 1
ATOM 1790 C C . GLU A 1 225 ? -9.356 18.785 2.626 1.00 89.12 225 GLU A C 1
ATOM 1792 O O . GLU A 1 225 ? -10.581 18.720 2.532 1.00 89.12 225 GLU A O 1
ATOM 1797 N N . VAL A 1 226 ? -8.534 17.881 2.080 1.00 90.62 226 VAL A N 1
ATOM 1798 C CA . VAL A 1 226 ? -8.994 16.707 1.327 1.00 90.62 226 VAL A CA 1
ATOM 1799 C C . VAL A 1 226 ? -9.964 15.896 2.179 1.00 90.62 226 VAL A C 1
ATOM 1801 O O . VAL A 1 226 ? -11.055 15.588 1.725 1.00 90.62 226 VAL A O 1
ATOM 1804 N N . HIS A 1 227 ? -9.643 15.630 3.447 1.00 87.94 227 HIS A N 1
ATOM 1805 C CA . HIS A 1 227 ? -10.546 14.912 4.339 1.00 87.94 227 HIS A CA 1
ATOM 1806 C C . HIS A 1 227 ? -11.861 15.663 4.587 1.00 87.94 227 HIS A C 1
ATOM 1808 O O . HIS A 1 227 ? -12.908 15.035 4.665 1.00 87.94 227 HIS A O 1
ATOM 1814 N N . LYS A 1 228 ? -11.844 16.994 4.718 1.00 87.75 228 LYS A N 1
ATOM 1815 C CA . LYS A 1 228 ? -13.074 17.781 4.913 1.00 87.75 228 LYS A CA 1
ATOM 1816 C C . LYS A 1 228 ? -14.021 17.672 3.711 1.00 87.75 228 LYS A C 1
ATOM 1818 O O . LYS A 1 228 ? -15.230 17.698 3.903 1.00 87.75 228 LYS A O 1
ATOM 1823 N N . LYS A 1 229 ? -13.461 17.583 2.506 1.00 90.94 229 LYS A N 1
ATOM 1824 C CA . LYS A 1 229 ? -14.185 17.581 1.229 1.00 90.94 229 LYS A CA 1
ATOM 1825 C C . LYS A 1 229 ? -14.575 16.176 0.757 1.00 90.94 229 LYS A C 1
ATOM 1827 O O . LYS A 1 229 ? -15.717 15.943 0.391 1.00 90.94 229 LYS A O 1
ATOM 1832 N N . CYS A 1 230 ? -13.639 15.232 0.818 1.00 89.81 230 CYS A N 1
ATOM 1833 C CA . CYS A 1 230 ? -13.811 13.846 0.373 1.00 89.81 230 CYS A CA 1
ATOM 1834 C C . CYS A 1 230 ? -14.265 12.886 1.484 1.00 89.81 230 CYS A C 1
ATOM 1836 O O . CYS A 1 230 ? -14.475 11.702 1.220 1.00 89.81 230 CYS A O 1
ATOM 1838 N N . GLY A 1 231 ? -14.279 13.333 2.742 1.00 85.25 231 GLY A N 1
ATOM 1839 C CA . GLY A 1 231 ? -14.549 12.483 3.897 1.00 85.25 231 GLY A CA 1
ATOM 1840 C C . GLY A 1 231 ? -15.992 11.993 3.952 1.00 85.25 231 GLY A C 1
ATOM 1841 O O . GLY A 1 231 ? -16.919 12.674 3.520 1.00 85.25 231 GLY A O 1
ATOM 1842 N N . GLU A 1 232 ? -16.185 10.815 4.533 1.00 80.88 232 GLU A N 1
ATOM 1843 C CA . GLU A 1 232 ? -17.512 10.269 4.821 1.00 80.88 232 GLU A CA 1
ATOM 1844 C C . GLU A 1 232 ? -18.341 11.223 5.706 1.00 80.88 232 GLU A C 1
ATOM 1846 O O . GLU A 1 232 ? -17.877 11.714 6.737 1.00 80.88 232 GLU A O 1
ATOM 1851 N N . VAL A 1 233 ? -19.598 11.462 5.317 1.00 66.56 233 VAL A N 1
ATOM 1852 C CA . VAL A 1 233 ? -20.495 12.459 5.939 1.00 66.56 233 VAL A CA 1
ATOM 1853 C C . VAL A 1 233 ? -21.080 11.981 7.282 1.00 66.56 233 VAL A C 1
ATOM 1855 O O . VAL A 1 233 ? -21.509 12.789 8.106 1.00 66.56 233 VAL A O 1
ATOM 1858 N N . LEU A 1 234 ? -21.089 10.669 7.539 1.00 56.72 234 LEU A N 1
ATOM 1859 C CA . LEU A 1 234 ? -21.755 10.080 8.704 1.00 56.72 234 LEU A CA 1
ATOM 1860 C C . LEU A 1 234 ? -21.000 10.362 10.019 1.00 56.72 234 LEU A C 1
ATOM 1862 O O . LEU A 1 234 ? -19.889 9.877 10.240 1.00 56.72 234 LEU A O 1
ATOM 1866 N N . GLU A 1 235 ? -21.667 11.068 10.944 1.00 49.03 235 GLU A N 1
ATOM 1867 C CA . GLU A 1 235 ? -21.250 11.340 12.339 1.00 49.03 235 GLU A CA 1
ATOM 1868 C C . GLU A 1 235 ? -20.661 10.101 13.048 1.00 49.03 235 GLU A C 1
ATOM 1870 O O . GLU A 1 235 ? -19.652 10.202 13.746 1.00 49.03 235 GLU A O 1
ATOM 1875 N N . LYS A 1 236 ? -21.219 8.907 12.785 1.00 45.00 236 LYS A N 1
ATOM 1876 C CA . LYS A 1 236 ? -20.809 7.615 13.372 1.00 45.00 236 LYS A CA 1
ATOM 1877 C C . LYS A 1 236 ? -19.346 7.226 13.094 1.00 45.00 236 LYS A C 1
ATOM 1879 O O . LYS A 1 236 ? -18.790 6.416 13.832 1.00 45.00 236 LYS A O 1
ATOM 1884 N N . TYR A 1 237 ? -18.721 7.796 12.062 1.00 48.56 237 TYR A N 1
ATOM 1885 C CA . TYR A 1 237 ? -17.349 7.483 11.644 1.00 48.56 237 TYR A CA 1
ATOM 1886 C C . TYR A 1 237 ? -16.382 8.671 11.765 1.00 48.56 237 TYR A C 1
ATOM 1888 O O . TYR A 1 237 ? -15.191 8.534 11.475 1.00 48.56 237 TYR A O 1
ATOM 1896 N N . ARG A 1 238 ? -16.834 9.820 12.298 1.00 52.47 238 ARG A N 1
ATOM 1897 C CA . ARG A 1 238 ? -15.966 10.987 12.555 1.00 52.47 238 ARG A CA 1
ATOM 1898 C C . ARG A 1 238 ? -14.811 10.683 13.511 1.00 52.47 238 ARG A C 1
ATOM 1900 O O . ARG A 1 238 ? -13.773 11.336 13.442 1.00 52.47 238 ARG A O 1
ATOM 1907 N N . GLU A 1 239 ? -14.946 9.680 14.378 1.00 49.56 239 GLU A N 1
ATOM 1908 C CA . GLU A 1 239 ? -13.854 9.219 15.247 1.00 49.56 239 GLU A CA 1
ATOM 1909 C C . GLU A 1 239 ? -12.687 8.598 14.453 1.00 49.56 239 GLU A C 1
ATOM 1911 O O . GLU A 1 239 ? -11.541 8.667 14.903 1.00 49.56 239 GLU A O 1
ATOM 1916 N N . ILE A 1 240 ? -12.953 8.071 13.250 1.00 51.53 240 ILE A N 1
ATOM 1917 C CA . ILE A 1 240 ? -11.984 7.373 12.392 1.00 51.53 240 ILE A CA 1
ATOM 1918 C C . ILE A 1 240 ? -11.139 8.338 11.551 1.00 51.53 240 ILE A C 1
ATOM 1920 O O . ILE A 1 240 ? -9.953 8.095 11.320 1.00 51.53 240 ILE A O 1
ATOM 1924 N N . SER A 1 241 ? -11.706 9.498 11.205 1.00 49.62 241 SER A N 1
ATOM 1925 C CA . SER A 1 241 ? -11.027 10.643 10.568 1.00 49.62 241 SER A CA 1
ATOM 1926 C C . SER A 1 241 ? -9.697 11.038 11.235 1.00 49.62 241 SER A C 1
ATOM 1928 O O . SER A 1 241 ? -8.787 11.582 10.603 1.00 49.62 241 SER A O 1
ATOM 1930 N N . PHE A 1 242 ? -9.558 10.752 12.533 1.00 49.16 242 PHE A N 1
ATOM 1931 C CA . PHE A 1 242 ? -8.374 11.085 13.318 1.00 49.16 242 PHE A CA 1
ATOM 1932 C C . PHE A 1 242 ? -7.094 10.395 12.814 1.00 49.16 242 PHE A C 1
ATOM 1934 O O . PHE A 1 242 ? -6.021 10.989 12.911 1.00 49.16 242 PHE A O 1
ATOM 1941 N N . TYR A 1 243 ? -7.189 9.191 12.234 1.00 53.34 243 TYR A N 1
ATOM 1942 C CA . TYR A 1 243 ? -6.021 8.430 11.757 1.00 53.34 243 TYR A CA 1
ATOM 1943 C C . TYR A 1 243 ? -5.411 9.010 10.494 1.00 53.34 243 TYR A C 1
ATOM 1945 O O . TYR A 1 243 ? -4.189 9.036 10.348 1.00 53.34 243 TYR A O 1
ATOM 1953 N N . THR A 1 244 ? -6.246 9.567 9.620 1.00 52.69 244 THR A N 1
ATOM 1954 C CA . THR A 1 244 ? -5.781 10.301 8.443 1.00 52.69 244 THR A CA 1
ATOM 1955 C C . THR A 1 244 ? -4.961 11.529 8.862 1.00 52.69 244 THR A C 1
ATOM 1957 O O . THR A 1 244 ? -3.950 11.828 8.238 1.00 52.69 244 THR A O 1
ATOM 1960 N N . ARG A 1 245 ? -5.336 12.183 9.976 1.00 48.59 245 ARG A N 1
ATOM 1961 C CA . ARG A 1 245 ? -4.637 13.350 10.557 1.00 48.59 245 ARG A CA 1
ATOM 1962 C C . ARG A 1 245 ? -3.419 12.995 11.424 1.00 48.59 245 ARG A C 1
ATOM 1964 O O . ARG A 1 245 ? -2.589 13.857 11.698 1.00 48.59 245 ARG A O 1
ATOM 1971 N N . ALA A 1 246 ? -3.309 11.760 11.919 1.00 49.94 246 ALA A N 1
ATOM 1972 C CA . ALA A 1 246 ? -2.185 11.339 12.762 1.00 49.94 246 ALA A CA 1
ATOM 1973 C C . ALA A 1 246 ? -0.876 11.206 11.963 1.00 49.94 246 ALA A C 1
ATOM 1975 O O . ALA A 1 246 ? 0.176 11.595 12.466 1.00 49.94 246 ALA A O 1
ATOM 1976 N N . GLY A 1 247 ? -0.955 10.767 10.700 1.00 51.38 247 GLY A N 1
ATOM 1977 C CA . GLY A 1 247 ? 0.215 10.633 9.820 1.00 51.38 247 GLY A CA 1
ATOM 1978 C C . GLY A 1 247 ? 0.932 11.959 9.540 1.00 51.38 247 GLY A C 1
ATOM 1979 O O . GLY A 1 247 ? 2.154 11.988 9.438 1.00 51.38 247 GLY A O 1
ATOM 1980 N N . GLU A 1 248 ? 0.198 13.078 9.517 1.00 49.50 248 GLU A N 1
ATOM 1981 C CA . GLU A 1 248 ? 0.758 14.424 9.307 1.00 49.50 248 GLU A CA 1
ATOM 1982 C C . GLU A 1 248 ? 1.693 14.879 10.437 1.00 49.50 248 GLU A C 1
ATOM 1984 O O . GLU A 1 248 ? 2.701 15.533 10.172 1.00 49.50 248 GLU A O 1
ATOM 1989 N N . ARG A 1 249 ? 1.352 14.570 11.700 1.00 49.25 249 ARG A N 1
ATOM 1990 C CA . ARG A 1 249 ? 2.174 14.947 12.866 1.00 49.25 249 ARG A CA 1
ATOM 1991 C C . ARG A 1 249 ? 3.520 14.230 12.825 1.00 49.25 249 ARG A C 1
ATOM 1993 O O . ARG A 1 249 ? 4.556 14.870 12.956 1.00 49.25 249 ARG A O 1
ATOM 2000 N N . LYS A 1 250 ? 3.487 12.936 12.503 1.00 52.25 250 LYS A N 1
ATOM 2001 C CA . LYS A 1 250 ? 4.677 12.089 12.383 1.00 52.25 250 LYS A CA 1
ATOM 2002 C C . LYS A 1 250 ? 5.640 12.588 11.297 1.00 52.25 250 LYS A C 1
ATOM 2004 O O . LYS A 1 250 ? 6.839 12.624 11.535 1.00 52.25 250 LYS A O 1
ATOM 2009 N N . ARG A 1 251 ? 5.133 13.065 10.148 1.00 52.97 251 ARG A N 1
ATOM 2010 C CA . ARG A 1 251 ? 5.967 13.594 9.043 1.00 52.97 251 ARG A CA 1
ATOM 2011 C C . ARG A 1 251 ? 6.664 14.923 9.375 1.00 52.97 251 ARG A C 1
ATOM 2013 O O . ARG A 1 251 ? 7.774 15.147 8.903 1.00 52.97 251 ARG A O 1
ATOM 2020 N N . LYS A 1 252 ? 6.020 15.808 10.152 1.00 49.31 252 LYS A N 1
ATOM 2021 C CA . LYS A 1 252 ? 6.603 17.107 10.551 1.00 49.31 252 LYS A CA 1
ATOM 2022 C C . LYS A 1 252 ? 7.686 16.962 11.621 1.00 49.31 252 LYS A C 1
ATOM 2024 O O . LYS A 1 252 ? 8.679 17.677 11.550 1.00 49.31 252 LYS A O 1
ATOM 2029 N N . ASP A 1 253 ? 7.508 16.032 12.558 1.00 44.81 253 ASP A N 1
ATOM 2030 C CA . ASP A 1 253 ? 8.422 15.852 13.693 1.00 44.81 253 ASP A CA 1
ATOM 2031 C C . ASP A 1 253 ? 9.639 14.965 13.351 1.00 44.81 253 ASP A C 1
ATOM 2033 O O . ASP A 1 253 ? 10.681 15.077 13.992 1.00 44.81 253 ASP A O 1
ATOM 2037 N N . LEU A 1 254 ? 9.534 14.107 12.325 1.00 51.72 254 LEU A N 1
ATOM 2038 C CA . LEU A 1 254 ? 10.557 13.113 11.955 1.00 51.72 254 LEU A CA 1
ATOM 2039 C C . LEU A 1 254 ? 11.169 13.341 10.573 1.00 51.72 254 LEU A C 1
ATOM 2041 O O . LEU A 1 254 ? 11.681 12.388 9.994 1.00 51.72 254 LEU A O 1
ATOM 2045 N N . ALA A 1 255 ? 11.070 14.569 10.039 1.00 41.31 255 ALA A N 1
ATOM 2046 C CA . ALA A 1 255 ? 11.517 14.970 8.705 1.00 41.31 255 ALA A CA 1
ATOM 2047 C C . ALA A 1 255 ? 12.680 14.102 8.222 1.00 41.31 255 ALA A C 1
ATOM 2049 O O . ALA A 1 255 ? 13.751 14.307 8.759 1.00 41.31 255 ALA A O 1
ATOM 2050 N N . HIS A 1 256 ? 12.457 13.148 7.301 1.00 44.12 256 HIS A N 1
ATOM 2051 C CA . HIS A 1 256 ? 13.416 12.506 6.380 1.00 44.12 256 HIS A CA 1
ATOM 2052 C C . HIS A 1 256 ? 12.691 11.446 5.509 1.00 44.12 256 HIS A C 1
ATOM 2054 O O . HIS A 1 256 ? 11.980 10.584 6.017 1.00 44.12 256 HIS A O 1
ATOM 2060 N N . GLY A 1 257 ? 12.925 11.492 4.189 1.00 42.38 257 GLY A N 1
ATOM 2061 C CA . GLY A 1 257 ? 12.670 10.400 3.234 1.00 42.38 257 GLY A CA 1
ATOM 2062 C C . GLY A 1 257 ? 11.242 10.275 2.653 1.00 42.38 257 GLY A C 1
ATOM 2063 O O . GLY A 1 257 ? 10.267 10.294 3.398 1.00 42.38 257 GLY A O 1
ATOM 2064 N N . PRO A 1 258 ? 11.079 10.073 1.328 1.00 37.44 258 PRO A N 1
ATOM 2065 C CA . PRO A 1 258 ? 9.775 10.043 0.648 1.00 37.44 258 PRO A CA 1
ATOM 2066 C C . PRO A 1 258 ? 8.903 8.793 0.911 1.00 37.44 258 PRO A C 1
ATOM 2068 O O . PRO A 1 258 ? 7.925 8.602 0.200 1.00 37.44 258 PRO A O 1
ATOM 2071 N N . SER A 1 259 ? 9.237 7.925 1.877 1.00 46.03 259 SER A N 1
ATOM 2072 C CA . SER A 1 259 ? 8.508 6.660 2.103 1.00 46.03 259 SER A CA 1
ATOM 2073 C C . SER A 1 259 ? 8.709 6.033 3.499 1.00 46.03 259 SER A C 1
ATOM 2075 O O . SER A 1 259 ? 8.585 4.817 3.672 1.00 46.03 259 SER A O 1
ATOM 2077 N N . ALA A 1 260 ? 9.050 6.830 4.515 1.00 47.31 260 ALA A N 1
ATOM 2078 C CA . ALA A 1 260 ? 9.368 6.293 5.844 1.00 47.31 260 ALA A CA 1
ATOM 2079 C C . ALA A 1 260 ? 8.157 5.658 6.560 1.00 47.31 260 ALA A C 1
ATOM 2081 O O . ALA A 1 260 ? 8.333 4.811 7.433 1.00 47.31 260 ALA A O 1
ATOM 2082 N N . PHE A 1 261 ? 6.923 5.987 6.167 1.00 56.09 261 PHE A N 1
ATOM 2083 C CA . PHE A 1 261 ? 5.726 5.521 6.862 1.00 56.09 261 PHE A CA 1
ATOM 2084 C C . PHE A 1 261 ? 4.698 4.944 5.892 1.00 56.09 261 PHE A C 1
ATOM 2086 O O . PHE A 1 261 ? 4.125 5.661 5.081 1.00 56.09 261 PHE A O 1
ATOM 2093 N N . ASN A 1 262 ? 4.410 3.651 6.039 1.00 65.00 262 ASN A N 1
ATOM 2094 C CA . ASN A 1 262 ? 3.179 3.061 5.517 1.00 65.00 262 ASN A CA 1
ATOM 2095 C C . ASN A 1 262 ? 2.177 2.965 6.669 1.00 65.00 262 ASN A C 1
ATOM 2097 O O . ASN A 1 262 ? 2.536 2.615 7.791 1.00 65.00 262 ASN A O 1
ATOM 2101 N N . LYS A 1 263 ? 0.908 3.258 6.413 1.00 75.06 263 LYS A N 1
ATOM 2102 C CA . LYS A 1 263 ? -0.196 2.891 7.298 1.00 75.06 263 LYS A CA 1
ATOM 2103 C C . LYS A 1 263 ? -0.539 1.422 7.035 1.00 75.06 263 LYS A C 1
ATOM 2105 O O . LYS A 1 263 ? -0.959 1.063 5.939 1.00 75.06 263 LYS A O 1
ATOM 2110 N N . ALA A 1 264 ? -0.365 0.585 8.049 1.00 75.38 264 ALA A N 1
ATOM 2111 C CA . ALA A 1 264 ? -0.934 -0.751 8.110 1.00 75.38 264 ALA A CA 1
ATOM 2112 C C . ALA A 1 264 ? -2.348 -0.666 8.670 1.00 75.38 264 ALA A C 1
ATOM 2114 O O . ALA A 1 264 ? -2.559 -0.070 9.731 1.00 75.38 264 ALA A O 1
ATOM 2115 N N . ILE A 1 265 ? -3.299 -1.297 7.991 1.00 82.44 265 ILE A N 1
ATOM 2116 C CA . ILE A 1 265 ? -4.646 -1.503 8.517 1.00 82.44 265 ILE A CA 1
ATOM 2117 C C . ILE A 1 265 ? -4.929 -3.005 8.515 1.00 82.44 265 ILE A C 1
ATOM 2119 O O . ILE A 1 265 ? -4.620 -3.692 7.546 1.00 82.44 265 ILE A O 1
ATOM 2123 N N . ALA A 1 266 ? -5.504 -3.519 9.597 1.00 74.25 266 ALA A N 1
ATOM 2124 C CA . ALA A 1 266 ? -5.969 -4.898 9.687 1.00 74.25 266 ALA A CA 1
ATOM 2125 C C . ALA A 1 266 ? -7.418 -4.923 10.187 1.00 74.25 266 ALA A C 1
ATOM 2127 O O . ALA A 1 266 ? -7.755 -4.228 11.149 1.00 74.25 266 ALA A O 1
ATOM 2128 N N . PHE A 1 267 ? -8.271 -5.709 9.524 1.00 83.00 267 PHE A N 1
ATOM 2129 C CA . PHE A 1 267 ? -9.677 -5.901 9.898 1.00 83.00 267 PHE A CA 1
ATOM 2130 C C . PHE A 1 267 ? -9.853 -7.283 10.532 1.00 83.00 267 PHE A C 1
ATOM 2132 O O . PHE A 1 267 ? -9.853 -8.297 9.838 1.00 83.00 267 PHE A O 1
ATOM 2139 N N . LEU A 1 268 ? -9.973 -7.305 11.858 1.00 71.75 268 LEU A N 1
ATOM 2140 C CA . LEU A 1 268 ? -10.042 -8.503 12.686 1.00 71.75 268 LEU A CA 1
ATOM 2141 C C . LEU A 1 268 ? -11.299 -9.333 12.427 1.00 71.75 268 LEU A C 1
ATOM 2143 O O . LEU A 1 268 ? -12.411 -8.805 12.294 1.00 71.75 268 LEU A O 1
ATOM 2147 N N . SER A 1 269 ? -11.122 -10.649 12.494 1.00 59.69 269 SER A N 1
ATOM 2148 C CA . SER A 1 269 ? -12.219 -11.612 12.479 1.00 59.69 269 SER A CA 1
ATOM 2149 C C . SER A 1 269 ? -13.150 -11.402 13.699 1.00 59.69 269 SER A C 1
ATOM 2151 O O . SER A 1 269 ? -12.664 -11.234 14.816 1.00 59.69 269 SER A O 1
ATOM 2153 N N . PRO A 1 270 ? -14.495 -11.462 13.573 1.00 58.47 270 PRO A N 1
ATOM 2154 C CA . PRO A 1 270 ? -15.459 -11.390 14.668 1.00 58.47 270 PRO A CA 1
ATOM 2155 C C . PRO A 1 270 ? -15.195 -12.393 15.785 1.00 58.47 270 PRO A C 1
ATOM 2157 O O . PRO A 1 270 ? -15.519 -12.095 16.927 1.00 58.47 270 PRO A O 1
ATOM 2160 N N . GLN A 1 271 ? -14.577 -13.540 15.486 1.00 51.09 271 GLN A N 1
ATOM 2161 C CA . GLN A 1 271 ? -14.183 -14.521 16.500 1.00 51.09 271 GLN A CA 1
ATOM 2162 C C . GLN A 1 271 ? -13.145 -13.954 17.491 1.00 51.09 271 GLN A C 1
ATOM 2164 O O . GLN A 1 271 ? -13.218 -14.260 18.677 1.00 51.09 271 GLN A O 1
ATOM 2169 N N . GLN A 1 272 ? -12.263 -13.036 17.067 1.00 50.41 272 GLN A N 1
ATOM 2170 C CA . GLN A 1 272 ? -11.353 -12.323 17.976 1.00 50.41 272 GLN A CA 1
ATOM 2171 C C . GLN A 1 272 ? -12.039 -11.230 18.809 1.00 50.41 272 GLN A C 1
ATOM 2173 O O . GLN A 1 272 ? -11.515 -10.865 19.859 1.00 50.41 272 GLN A O 1
ATOM 2178 N N . LYS A 1 273 ? -13.227 -10.733 18.424 1.00 51.72 273 LYS A N 1
ATOM 2179 C CA . LYS A 1 273 ? -13.967 -9.758 19.256 1.00 51.72 273 LYS A CA 1
ATOM 2180 C C . LYS A 1 273 ? -14.434 -10.356 20.591 1.00 51.72 273 LYS A C 1
ATOM 2182 O O . LYS A 1 273 ? -14.770 -9.606 21.499 1.00 51.72 273 LYS A O 1
ATOM 2187 N N . ILE A 1 274 ? -14.453 -11.687 20.700 1.00 42.19 274 ILE A N 1
ATOM 2188 C CA . ILE A 1 274 ? -14.978 -12.445 21.846 1.00 42.19 274 ILE A CA 1
ATOM 2189 C C . ILE A 1 274 ? -13.846 -12.920 22.783 1.00 42.19 274 ILE A C 1
ATOM 2191 O O . ILE A 1 274 ? -14.091 -13.246 23.942 1.00 42.19 274 ILE A O 1
ATOM 2195 N N . HIS A 1 275 ? -12.589 -12.913 22.327 1.00 37.69 275 HIS A N 1
ATOM 2196 C CA . HIS A 1 275 ? -11.434 -13.383 23.098 1.00 37.69 275 HIS A CA 1
ATOM 2197 C C . HIS A 1 275 ? -10.356 -12.303 23.214 1.00 37.69 275 HIS A C 1
ATOM 2199 O O . HIS A 1 275 ? -9.313 -12.360 22.567 1.00 37.69 275 HIS A O 1
ATOM 2205 N N . LYS A 1 276 ? -10.589 -11.329 24.098 1.00 35.44 276 LYS A N 1
ATOM 2206 C CA . LYS A 1 276 ? -9.480 -10.706 24.829 1.00 35.44 276 LYS A CA 1
ATOM 2207 C C . LYS A 1 276 ? -9.296 -11.476 26.142 1.00 35.44 276 LYS A C 1
ATOM 2209 O O . LYS A 1 276 ? -10.292 -11.657 26.843 1.00 35.44 276 LYS A O 1
ATOM 2214 N N . PRO A 1 277 ? -8.081 -11.925 26.496 1.00 34.62 277 PRO A N 1
ATOM 2215 C CA . PRO A 1 277 ? -7.788 -12.286 27.875 1.00 34.62 277 PRO A CA 1
ATOM 2216 C C . PRO A 1 277 ? -7.967 -11.032 28.740 1.00 34.6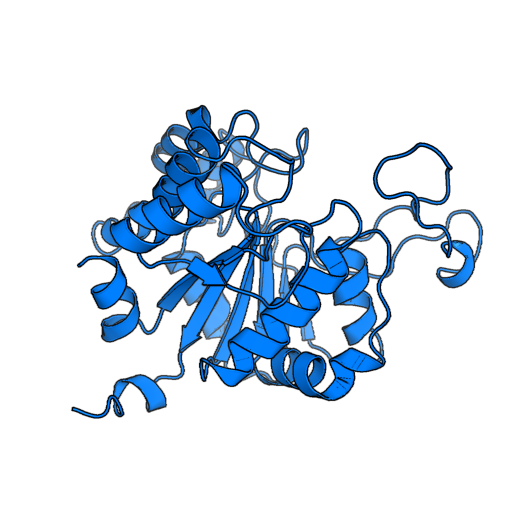2 277 PRO A C 1
ATOM 2218 O O . PRO A 1 277 ? -7.566 -9.940 28.326 1.00 34.62 277 PRO A O 1
ATOM 2221 N N . SER A 1 278 ? -8.615 -11.209 29.890 1.00 32.62 278 SER A N 1
ATOM 2222 C CA . SER A 1 278 ? -8.714 -10.233 30.982 1.00 32.62 278 SER A CA 1
ATOM 2223 C C . SER A 1 278 ? -7.346 -9.775 31.471 1.00 32.62 278 SER A C 1
ATOM 2225 O O . SER A 1 278 ? -6.485 -10.674 31.619 1.00 32.62 278 SER A O 1
#

InterPro domains:
  IPR002659 Glycosyl transferase, family 31 [PF01762] (6-184)
  IPR002659 Glycosyl transferase, family 31 [PTHR11214] (14-182)

Sequence (278 aa):
EKRKKLEEEKGIIIRFVIGHSATSGGILDRAIEAEDKKHGDFLRLDHVEGYLELSAKTKTYFATAVNLWDADFYIKVDDDVHVNIATLGETLVRHRSKPRVYIGCMKSGPVLSQKGVRYHEPEHWKFGEAGNKYFRHATGQLYAISKDLATYISINQHVLHKYANEDVSLGSWFIGLDVDHIDDRRLCCGTPPDCEWKAQAGNVCVASFDWTCSGICRSAERIKEVHKKCGEVLEKYREISFYTRAGERKRKDLAHGPSAFNKAIAFLSPQQKIHKPS

Secondary structure (DSSP, 8-state):
-HHHHIIIII-EEEEEEEEE-SSTT-HHHHHHHHHHHHH--EEEEEEE--GGGHHHHHHHHHHHHHHH--EEEEEEEETT-EE-HHHHHHHHHTTTTSSSEEEEEEE--B---STTSTT--TTGGGG-STT-BPPSEEEEEEEEEEHHHHHHHHHHTTT----SSHHHHHHHHHTTS--EEEE-GGGGEETTTHHHHHHHTT---SEEEBGGGTB-TTHHHHHHHHHHHHS---GGGTTTHHHHHHHHHHHHHS---TTS-EEEEEEE-GGGGG----

pLDDT: mean 84.89, std 16.36, range [32.62, 98.62]

Organism: Mucuna pruriens (NCBI:txid157652)

Radius of gyration: 18.28 Å; chains: 1; bounding box: 46×40×56 Å

Foldseek 3Di:
DLQVCCCQVQVKQKAWEFEDAPDPPDPLVVLVVVLCVVPVRHDYFPDHDDLQCLLVSVLRVLLVDLVVAAFQKKKKAFLQKAFQVVVVVVVVVVCSVPPAEKEAQKDKAAQQCDPPDQQHWVVSCVQPDHPGIQDIWHQNRMIMTGSVLSVLSNVCVVVQDGTSDNRSSSVVSPPPDPHDYHNDCLREFEQPPGLQVCVVVVNQRRMYAHPVLSGNVVSLPCQVVSCVRRYDPDPVCVSVSVSSNSSSVVCVSNPDDPGRIIIMMGRHDVVVSVDDDD